Protein AF-A0A533SLA2-F1 (afdb_monomer_lite)

Foldseek 3Di:
DDFFDKDFAAQLGKDWDADLQRKIKIFAHGWMWTFHDDFFTEIETQAAKMKIAAFATKYWYHPPAKIKIDHLWIWMWHDDPQKIKIATQFAWIWIDFCNEIEIHGHQWMWMDGNRHGIDHIDGNDQLKKKKKWKAKQKWKKKAAQRRAIATADQPQGATGDRQRNWDWPDNPDGGTMIMHGLGDFFKMKMKIAGNDAFMWMFMWIFMDDPDTPIPGDGDTGTHHHPWIWIWIWGWDADPSRYIDGPDIDDGDTHPPDDDDPPPDDPVPVPDDNDDDDGHRPRSVD

Secondary structure (DSSP, 8-state):
--TT-EEE--TT--EEEE-TTS-EEEEPTT-EEEEEPSSSEEEEEEEEEEEEE-SSS-EEEESSS-EEEESS-EEEEEEETTEEEEEEEES-EEEEETTEEEEE-BTEEEEEETTPPPPPPEE-----EEEEEEEESEEEEEE-TTS-EEEE-TTT-SEEE-STT-EE--TT-SSEEEEEESPPSEEEEEEEEESSTTEEEEEEEEEESSS-EEE------EEPTT--EEEEEEEEE-TTS-EEEEEEEEEEE----S-------GGGTT----------GGGG-

pLDDT: mean 77.98, std 21.05, range [24.2, 98.56]

Radius of gyration: 19.55 Å; chains: 1; bounding box: 46×50×53 Å

Structure (mmCIF, N/CA/C/O backbone):
data_AF-A0A533SLA2-F1
#
_entry.id   AF-A0A533SLA2-F1
#
loop_
_atom_site.group_PDB
_atom_site.id
_atom_site.type_symbol
_atom_site.label_atom_id
_atom_site.label_alt_id
_atom_site.label_comp_id
_atom_site.label_asym_id
_atom_site.label_entity_id
_atom_site.label_seq_id
_atom_site.pdbx_PDB_ins_code
_atom_site.Cartn_x
_atom_site.Cartn_y
_atom_site.Cartn_z
_atom_site.occupancy
_atom_site.B_iso_or_equiv
_atom_site.auth_seq_id
_atom_site.auth_comp_id
_atom_site.auth_asym_id
_atom_site.auth_atom_id
_atom_site.pdbx_PDB_model_num
ATOM 1 N N . MET A 1 1 ? -14.872 -16.863 1.598 1.00 69.88 1 MET A N 1
ATOM 2 C CA . MET A 1 1 ? -14.917 -16.350 2.976 1.00 69.88 1 MET A CA 1
ATOM 3 C C . MET A 1 1 ? -16.275 -15.717 3.195 1.00 69.88 1 MET A C 1
ATOM 5 O O . MET A 1 1 ? -16.854 -15.226 2.229 1.00 69.88 1 MET A O 1
ATOM 9 N N . ALA A 1 2 ? -16.792 -15.791 4.410 1.00 81.94 2 ALA A N 1
ATOM 10 C CA . ALA A 1 2 ? -18.056 -15.210 4.834 1.00 81.94 2 ALA A CA 1
ATOM 11 C C . ALA A 1 2 ? -17.833 -14.274 6.030 1.00 81.94 2 ALA A C 1
ATOM 13 O O . ALA A 1 2 ? -16.771 -14.287 6.650 1.00 81.94 2 ALA A O 1
ATOM 14 N N . ALA A 1 3 ? -18.838 -13.461 6.354 1.00 88.50 3 ALA A N 1
ATOM 15 C CA . ALA A 1 3 ? -18.819 -12.670 7.579 1.00 88.50 3 ALA A CA 1
ATOM 16 C C . ALA A 1 3 ? -18.626 -13.585 8.803 1.00 88.50 3 ALA A C 1
ATOM 18 O O . ALA A 1 3 ? -19.256 -14.639 8.900 1.00 88.50 3 ALA A O 1
ATOM 19 N N . GLY A 1 4 ? -17.757 -13.169 9.720 1.00 89.00 4 GLY A N 1
ATOM 20 C CA . GLY A 1 4 ? -17.311 -13.946 10.873 1.00 89.00 4 GLY A CA 1
ATOM 21 C C . GLY A 1 4 ? -16.013 -14.726 10.645 1.00 89.00 4 GLY A C 1
ATOM 22 O O . GLY A 1 4 ? -15.390 -15.121 11.628 1.00 89.00 4 GLY A O 1
ATOM 23 N N . ASP A 1 5 ? -15.570 -14.914 9.397 1.00 94.06 5 ASP A N 1
ATOM 24 C CA . ASP A 1 5 ? -14.265 -15.523 9.126 1.00 94.06 5 ASP A CA 1
ATOM 25 C C . ASP A 1 5 ? -13.138 -14.593 9.599 1.00 94.06 5 ASP A C 1
ATOM 27 O O . ASP A 1 5 ? -13.170 -13.382 9.368 1.00 94.06 5 ASP A O 1
ATOM 31 N N . THR A 1 6 ? -12.114 -15.174 10.222 1.00 96.06 6 THR A N 1
ATOM 32 C CA . THR A 1 6 ? -10.923 -14.460 10.698 1.00 96.06 6 THR A CA 1
ATOM 33 C C . THR A 1 6 ? -9.699 -14.835 9.876 1.00 96.06 6 THR A C 1
ATOM 35 O O . THR A 1 6 ? -9.495 -16.011 9.567 1.00 96.06 6 THR A O 1
ATOM 38 N N . VAL A 1 7 ? -8.846 -13.857 9.585 1.00 95.44 7 VAL A N 1
ATOM 39 C CA . VAL A 1 7 ? -7.557 -14.064 8.916 1.00 95.44 7 VAL A CA 1
ATOM 40 C C . VAL A 1 7 ? -6.464 -13.453 9.780 1.00 95.44 7 VAL A C 1
ATOM 42 O O . VAL A 1 7 ? -6.584 -12.310 10.216 1.00 95.44 7 VAL A O 1
ATOM 45 N N . LYS A 1 8 ? -5.401 -14.222 10.022 1.00 95.94 8 LYS A N 1
ATOM 46 C CA . LYS A 1 8 ? -4.267 -13.806 10.843 1.00 95.94 8 LYS A CA 1
ATOM 47 C C . LYS A 1 8 ? -2.949 -14.124 10.155 1.00 95.94 8 LYS A C 1
ATOM 49 O O . LYS A 1 8 ? -2.779 -15.226 9.630 1.00 95.94 8 LYS A O 1
ATOM 54 N N . THR A 1 9 ? -2.023 -13.180 10.197 1.00 94.44 9 THR A N 1
ATOM 55 C CA . THR A 1 9 ? -0.631 -13.366 9.787 1.00 94.44 9 THR A CA 1
ATOM 56 C C . THR A 1 9 ? 0.265 -13.628 11.001 1.00 94.44 9 THR A C 1
ATOM 58 O O . THR A 1 9 ? -0.061 -13.267 12.131 1.00 94.44 9 THR A O 1
ATOM 61 N N . GLY A 1 10 ? 1.376 -14.337 10.780 1.00 91.94 10 GLY A N 1
ATOM 62 C CA . GLY A 1 10 ? 2.445 -14.476 11.776 1.00 91.94 10 GLY A CA 1
ATOM 63 C C . GLY A 1 10 ? 3.462 -13.333 11.689 1.00 91.94 10 GLY A C 1
ATOM 64 O O . GLY A 1 10 ? 3.327 -12.463 10.833 1.00 91.94 10 GLY A O 1
ATOM 65 N N . ALA A 1 11 ? 4.514 -13.402 12.506 1.00 89.44 11 ALA A N 1
ATOM 66 C CA . ALA A 1 11 ? 5.549 -12.363 12.629 1.00 89.44 11 ALA A CA 1
ATOM 67 C C . ALA A 1 11 ? 6.328 -12.048 11.339 1.00 89.44 11 ALA A C 1
ATOM 69 O O . ALA A 1 11 ? 6.827 -10.943 11.178 1.00 89.44 11 ALA A O 1
ATOM 70 N N . ASP A 1 12 ? 6.390 -12.997 10.404 1.00 85.31 12 ASP A N 1
ATOM 71 C CA . ASP A 1 12 ? 6.977 -12.803 9.068 1.00 85.31 12 ASP A CA 1
ATOM 72 C C . ASP A 1 12 ? 5.941 -13.047 7.954 1.00 85.31 12 ASP A C 1
ATOM 74 O O . ASP A 1 12 ? 6.257 -13.093 6.764 1.00 85.31 12 ASP A O 1
ATOM 78 N N . GLY A 1 13 ? 4.690 -13.305 8.342 1.00 84.56 13 GLY A N 1
ATOM 79 C CA . GLY A 1 13 ? 3.636 -13.736 7.438 1.00 84.56 13 GLY A CA 1
ATOM 80 C C . GLY A 1 13 ? 2.937 -12.552 6.788 1.00 84.56 13 GLY A C 1
ATOM 81 O O . GLY A 1 13 ? 2.678 -11.543 7.427 1.00 84.56 13 GLY A O 1
ATOM 82 N N . ARG A 1 14 ? 2.557 -12.708 5.524 1.00 85.75 14 ARG A N 1
ATOM 83 C CA . ARG A 1 14 ? 1.743 -11.738 4.787 1.00 85.75 14 ARG A CA 1
ATOM 84 C C . ARG A 1 14 ? 0.637 -12.474 4.055 1.00 85.75 14 ARG A C 1
ATOM 86 O O . ARG A 1 14 ? 0.834 -13.613 3.626 1.00 85.75 14 ARG A O 1
ATOM 93 N N . VAL A 1 15 ? -0.526 -11.846 3.917 1.00 87.88 15 VAL A N 1
ATOM 94 C CA . VAL A 1 15 ? -1.666 -12.440 3.204 1.00 87.88 15 VAL A CA 1
ATOM 95 C C . VAL A 1 15 ? -2.336 -11.396 2.327 1.00 87.88 15 VAL A C 1
ATOM 97 O O . VAL A 1 15 ? -2.831 -10.388 2.819 1.00 87.88 15 VAL A O 1
ATOM 100 N N . GLY A 1 16 ? -2.406 -11.688 1.029 1.00 86.88 16 GLY A N 1
ATOM 101 C CA . GLY A 1 16 ? -3.214 -10.938 0.074 1.00 86.88 16 GLY A CA 1
ATOM 102 C C . GLY A 1 16 ? -4.599 -11.560 -0.089 1.00 86.88 16 GLY A C 1
ATOM 103 O O . GLY A 1 16 ? -4.723 -12.749 -0.392 1.00 86.88 16 GLY A O 1
ATOM 104 N N . LEU A 1 17 ? -5.640 -10.751 0.064 1.00 87.44 17 LEU A N 1
ATOM 105 C CA . LEU A 1 17 ? -7.026 -11.097 -0.218 1.00 87.44 17 LEU A CA 1
ATOM 106 C C . LEU A 1 17 ? -7.465 -10.377 -1.492 1.00 87.44 17 LEU A C 1
ATOM 108 O O . LEU A 1 17 ? -7.316 -9.163 -1.617 1.00 87.44 17 LEU A O 1
ATOM 112 N N . PHE A 1 18 ? -8.025 -11.137 -2.428 1.00 83.69 18 PHE A N 1
ATOM 113 C CA . PHE A 1 18 ? -8.539 -10.628 -3.695 1.00 83.69 18 PHE A CA 1
ATOM 114 C C . PHE A 1 18 ? -10.041 -10.877 -3.752 1.00 83.69 18 PHE A C 1
ATOM 116 O O . PHE A 1 18 ? -10.496 -12.014 -3.586 1.00 83.69 18 PHE A O 1
ATOM 123 N N . PHE A 1 19 ? -10.805 -9.817 -3.985 1.00 86.19 19 PHE A N 1
ATOM 124 C CA . PHE A 1 19 ? -12.256 -9.876 -4.086 1.00 86.19 19 PHE A CA 1
ATOM 125 C C . PHE A 1 19 ? -12.686 -9.970 -5.551 1.00 86.19 19 PHE A C 1
ATOM 127 O O . PHE A 1 19 ? -11.943 -9.618 -6.468 1.00 86.19 19 PHE A O 1
ATOM 134 N N . SER A 1 20 ? -13.898 -10.476 -5.788 1.00 84.44 20 SER A N 1
ATOM 135 C CA . SER A 1 20 ? -14.409 -10.719 -7.144 1.00 84.44 20 SER A CA 1
ATOM 136 C C . SER A 1 20 ? -14.587 -9.450 -7.976 1.00 84.44 20 SER A C 1
ATOM 138 O O . SER A 1 20 ? -14.668 -9.542 -9.194 1.00 84.44 20 SER A O 1
ATOM 140 N N . ASP A 1 21 ? -14.671 -8.287 -7.332 1.00 81.56 21 ASP A N 1
ATOM 141 C CA . ASP A 1 21 ? -14.764 -6.984 -7.990 1.00 81.56 21 ASP A CA 1
ATOM 142 C C . ASP A 1 21 ? -13.383 -6.356 -8.268 1.00 81.56 21 ASP A C 1
ATOM 144 O O . ASP A 1 21 ? -13.297 -5.215 -8.709 1.00 81.56 21 ASP A O 1
ATOM 148 N N . GLY A 1 22 ? -12.292 -7.076 -7.985 1.00 81.44 22 GLY A N 1
ATOM 149 C CA . GLY A 1 22 ? -10.919 -6.597 -8.145 1.00 81.44 22 GLY A CA 1
ATOM 150 C C . GLY A 1 22 ? -10.389 -5.767 -6.975 1.00 81.44 22 GLY A C 1
ATOM 151 O O . GLY A 1 22 ? -9.225 -5.363 -7.021 1.00 81.44 22 GLY A O 1
ATOM 152 N N . SER A 1 23 ? -11.191 -5.536 -5.930 1.00 86.50 23 SER A N 1
ATOM 153 C CA . SER A 1 23 ? -10.702 -4.951 -4.679 1.00 86.50 23 SER A CA 1
ATOM 154 C C . SER A 1 23 ? -9.685 -5.877 -4.010 1.00 86.50 23 SER A C 1
ATOM 156 O O . SER A 1 23 ? -9.700 -7.101 -4.194 1.00 86.50 23 SER A O 1
ATOM 158 N N . GLN A 1 24 ? -8.770 -5.288 -3.247 1.00 87.88 24 GLN A N 1
ATOM 159 C CA . GLN A 1 24 ? -7.605 -5.975 -2.698 1.00 87.88 24 GLN A CA 1
ATOM 160 C C . GLN A 1 24 ? -7.363 -5.554 -1.257 1.00 87.88 24 GLN A C 1
ATOM 162 O O . GLN A 1 24 ? -7.555 -4.394 -0.905 1.00 87.88 24 GLN A O 1
ATOM 167 N N . VAL A 1 25 ? -6.913 -6.497 -0.437 1.00 90.81 25 VAL A N 1
ATOM 168 C CA . VAL A 1 25 ? -6.435 -6.234 0.923 1.00 90.81 25 VAL A CA 1
ATOM 169 C C . VAL A 1 25 ? -5.129 -6.981 1.112 1.00 90.81 25 VAL A C 1
ATOM 171 O O . VAL A 1 25 ? -5.046 -8.154 0.759 1.00 90.81 25 VAL A O 1
ATOM 174 N N . MET A 1 26 ? -4.121 -6.325 1.667 1.00 89.25 26 MET A N 1
ATOM 175 C CA . MET A 1 26 ? -2.869 -6.950 2.072 1.00 89.25 26 MET A CA 1
ATOM 176 C C . MET A 1 26 ? -2.729 -6.820 3.581 1.00 89.25 26 MET A C 1
ATOM 178 O O . MET A 1 26 ? -2.793 -5.716 4.109 1.00 89.25 26 MET A O 1
ATOM 182 N N . LEU A 1 27 ? -2.554 -7.946 4.263 1.00 91.06 27 LEU A N 1
ATOM 183 C CA . LEU A 1 27 ? -2.241 -7.980 5.685 1.00 91.06 27 LEU A CA 1
ATOM 184 C C . LEU A 1 27 ? -0.726 -8.007 5.857 1.00 91.06 27 LEU A C 1
ATOM 186 O O . LEU A 1 27 ? -0.057 -8.891 5.306 1.00 91.06 27 LEU A O 1
ATOM 190 N N . GLU A 1 28 ? -0.217 -7.057 6.633 1.00 91.44 28 GLU A N 1
ATOM 191 C CA . GLU A 1 28 ? 1.173 -7.009 7.077 1.00 91.44 28 GLU A CA 1
ATOM 192 C C . GLU A 1 28 ? 1.435 -8.103 8.130 1.00 91.44 28 GLU A C 1
ATOM 194 O O . GLU A 1 28 ? 0.498 -8.783 8.571 1.00 91.44 28 GLU A O 1
ATOM 199 N N . PRO A 1 29 ? 2.690 -8.317 8.553 1.00 91.62 29 PRO A N 1
ATOM 200 C CA . PRO A 1 29 ? 2.979 -9.194 9.678 1.00 91.62 29 PRO A CA 1
ATOM 201 C C . PRO A 1 29 ? 2.215 -8.826 10.954 1.00 91.62 29 PRO A C 1
ATOM 203 O O . PRO A 1 29 ? 1.795 -7.684 11.140 1.00 91.62 29 PRO A O 1
ATOM 206 N N . ASP A 1 30 ? 1.992 -9.827 11.808 1.00 95.44 30 ASP A N 1
ATOM 207 C CA . ASP A 1 30 ? 1.285 -9.695 13.093 1.00 95.44 30 ASP A CA 1
ATOM 208 C C . ASP A 1 30 ? -0.082 -8.987 13.009 1.00 95.44 30 ASP A C 1
ATOM 210 O O . ASP A 1 30 ? -0.515 -8.283 13.924 1.00 95.44 30 ASP A O 1
ATOM 214 N N . THR A 1 31 ? -0.791 -9.209 11.905 1.00 96.62 31 THR A N 1
ATOM 215 C CA . THR A 1 31 ? -2.075 -8.579 11.611 1.00 96.62 31 THR A CA 1
ATOM 216 C C . THR A 1 31 ? -3.207 -9.580 11.727 1.00 96.62 31 THR A C 1
ATOM 218 O O . THR A 1 31 ? -3.143 -10.699 11.215 1.00 96.62 31 THR A O 1
ATOM 221 N N . GLU A 1 32 ? -4.281 -9.164 12.389 1.00 97.69 32 GLU A N 1
ATOM 222 C CA . GLU A 1 32 ? -5.483 -9.969 12.565 1.00 97.69 32 GLU A CA 1
ATOM 223 C C . GLU A 1 32 ? -6.719 -9.173 12.160 1.00 97.69 32 GLU A C 1
ATOM 225 O O . GLU A 1 32 ? -6.993 -8.096 12.700 1.00 97.69 32 GLU A O 1
ATOM 230 N N . ILE A 1 33 ? -7.479 -9.734 11.220 1.00 97.81 33 ILE A N 1
ATOM 231 C CA . ILE A 1 33 ? -8.753 -9.182 10.776 1.00 97.81 33 ILE A CA 1
ATOM 232 C C . ILE A 1 33 ? -9.893 -10.186 10.927 1.00 97.81 33 ILE A C 1
ATOM 234 O O . ILE A 1 33 ? -9.695 -11.401 10.861 1.00 97.81 33 ILE A O 1
ATOM 238 N N . ALA A 1 34 ? -11.108 -9.663 11.034 1.00 96.88 34 ALA A N 1
ATOM 239 C CA . ALA A 1 34 ? -12.340 -10.410 10.832 1.00 96.88 34 ALA A CA 1
ATOM 240 C C . ALA A 1 34 ? -13.136 -9.799 9.677 1.00 96.88 34 ALA A C 1
ATOM 242 O O . ALA A 1 34 ? -13.203 -8.577 9.541 1.00 96.88 34 ALA A O 1
ATOM 243 N N . LEU A 1 35 ? -13.764 -10.637 8.855 1.00 94.19 35 LEU A N 1
ATOM 244 C CA . LEU A 1 35 ? -14.748 -10.171 7.885 1.00 94.19 35 LEU A CA 1
ATOM 245 C C . LEU A 1 35 ? -16.042 -9.822 8.621 1.00 94.19 35 LEU A C 1
ATOM 247 O O . LEU A 1 35 ? -16.605 -10.655 9.331 1.00 94.19 35 LEU A O 1
ATOM 251 N N . ALA A 1 36 ? -16.539 -8.609 8.422 1.00 93.00 36 ALA A N 1
ATOM 252 C CA . ALA A 1 36 ? -17.798 -8.149 8.986 1.00 93.00 36 ALA A CA 1
ATOM 253 C C . ALA A 1 36 ? -18.925 -8.225 7.945 1.00 93.00 36 ALA A C 1
ATOM 255 O O . ALA A 1 36 ? -18.698 -8.229 6.735 1.00 93.00 36 ALA A O 1
ATOM 256 N N . ALA A 1 37 ? -20.165 -8.299 8.424 1.00 90.00 37 ALA A N 1
ATOM 257 C CA . ALA A 1 37 ? -21.327 -8.099 7.568 1.00 90.00 37 ALA A CA 1
ATOM 258 C C . ALA A 1 37 ? -21.494 -6.600 7.279 1.00 90.00 37 ALA A C 1
ATOM 260 O O . ALA A 1 37 ? -21.354 -5.782 8.187 1.00 90.00 37 ALA A O 1
ATOM 261 N N . GLY A 1 38 ? -21.827 -6.241 6.042 1.00 83.50 38 GLY A N 1
ATOM 262 C CA . GLY A 1 38 ? -22.051 -4.853 5.651 1.00 83.50 38 GLY A CA 1
ATOM 263 C C . GLY A 1 38 ? -22.273 -4.697 4.152 1.00 83.50 38 GLY A C 1
ATOM 264 O O . GLY A 1 38 ? -22.227 -5.675 3.403 1.00 83.50 38 GLY A O 1
ATOM 265 N N . ASP A 1 39 ? -22.507 -3.457 3.733 1.00 83.75 39 ASP A N 1
ATOM 266 C CA . ASP A 1 39 ? -22.529 -3.089 2.322 1.00 83.75 39 ASP A CA 1
ATOM 267 C C . ASP A 1 39 ? -21.082 -2.977 1.813 1.00 83.75 39 ASP A C 1
ATOM 269 O O . ASP A 1 39 ? -20.287 -2.199 2.338 1.00 83.75 39 ASP A O 1
ATOM 273 N N . GLY A 1 40 ? -20.728 -3.762 0.793 1.00 90.88 40 GLY A N 1
ATOM 274 C CA . GLY A 1 40 ? -19.366 -3.811 0.255 1.00 90.88 40 GLY A CA 1
ATOM 275 C C . GLY A 1 40 ? -18.435 -4.747 1.032 1.00 90.88 40 GLY A C 1
ATOM 276 O O . GLY A 1 40 ? -18.823 -5.853 1.409 1.00 90.88 40 GLY A O 1
ATOM 277 N N . ILE A 1 41 ? -17.179 -4.336 1.208 1.00 94.31 41 ILE A N 1
ATOM 278 C CA . ILE A 1 41 ? -16.138 -5.108 1.896 1.00 94.31 41 ILE A CA 1
ATOM 279 C C . ILE A 1 41 ? -15.934 -4.504 3.286 1.00 94.31 41 ILE A C 1
ATOM 281 O O . ILE A 1 41 ? -15.288 -3.469 3.432 1.00 94.31 41 ILE A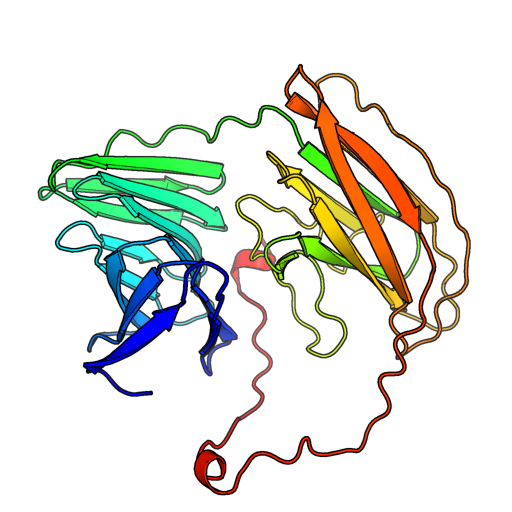 O 1
ATOM 285 N N . ALA A 1 42 ? -16.479 -5.152 4.313 1.00 96.38 42 ALA A N 1
ATOM 286 C CA . ALA A 1 42 ? -16.352 -4.702 5.694 1.00 96.38 42 ALA A CA 1
ATOM 287 C C . ALA A 1 42 ? -15.369 -5.586 6.470 1.00 96.38 42 ALA A C 1
ATOM 289 O O . ALA A 1 42 ? -15.494 -6.812 6.475 1.00 96.38 42 ALA A O 1
ATOM 290 N N . LEU A 1 43 ? -14.398 -4.960 7.132 1.00 97.44 43 LEU A N 1
ATOM 291 C CA . LEU A 1 43 ? -13.348 -5.618 7.902 1.00 97.44 43 LEU A CA 1
ATOM 292 C C . LEU A 1 43 ? -13.274 -5.019 9.305 1.00 97.44 43 LEU A C 1
ATOM 294 O O . LEU A 1 43 ? -13.431 -3.813 9.477 1.00 97.44 43 LEU A O 1
ATOM 298 N N . THR A 1 44 ? -12.959 -5.848 10.292 1.00 97.81 44 THR A N 1
ATOM 299 C CA . THR A 1 44 ? -12.550 -5.402 11.626 1.00 97.81 44 THR A CA 1
ATOM 300 C C . THR A 1 44 ? -11.072 -5.713 11.818 1.00 97.81 44 THR A C 1
ATOM 302 O O . THR A 1 44 ? -10.684 -6.867 11.669 1.00 97.81 44 THR A O 1
ATOM 305 N N . LEU A 1 45 ? -10.259 -4.712 12.155 1.00 97.94 45 LEU A N 1
ATOM 306 C CA . LEU A 1 45 ? -8.835 -4.836 12.461 1.00 97.94 45 LEU A CA 1
ATOM 307 C C . LEU A 1 45 ? -8.639 -4.944 13.979 1.00 97.94 45 LEU A C 1
ATOM 309 O O . LEU A 1 45 ? -8.810 -3.975 14.725 1.00 97.94 45 LEU A O 1
ATOM 313 N N . ALA A 1 46 ? -8.263 -6.134 14.446 1.00 96.50 46 ALA A N 1
ATOM 314 C CA . ALA A 1 46 ? -8.005 -6.365 15.864 1.00 96.50 46 ALA A CA 1
ATOM 315 C C . ALA A 1 46 ? -6.687 -5.704 16.307 1.00 96.50 46 ALA A C 1
ATOM 317 O O . ALA A 1 46 ? -6.650 -5.073 17.367 1.00 96.50 46 ALA A O 1
ATOM 318 N N . GLY A 1 47 ? -5.655 -5.787 15.462 1.00 95.12 47 GLY A N 1
ATOM 319 C CA . GLY A 1 47 ? -4.326 -5.196 15.633 1.00 95.12 47 GLY A CA 1
ATOM 320 C C . GLY A 1 47 ? -3.440 -5.461 14.411 1.00 95.12 47 GLY A C 1
ATOM 321 O O . GLY A 1 47 ? -3.793 -6.295 13.573 1.00 95.12 47 GLY A O 1
ATOM 322 N N . GLY A 1 48 ? -2.317 -4.747 14.318 1.00 96.81 48 GLY A N 1
ATOM 323 C CA . GLY A 1 48 ? -1.384 -4.831 13.190 1.00 96.81 48 GLY A CA 1
ATOM 324 C C . GLY A 1 48 ? -1.666 -3.776 12.122 1.00 96.81 48 GLY A C 1
ATOM 325 O O . GLY A 1 48 ? -2.203 -2.707 12.426 1.00 96.81 48 GLY A O 1
ATOM 326 N N . GLN A 1 49 ? -1.307 -4.064 10.875 1.00 95.81 49 GLN A N 1
ATOM 327 C CA . GLN A 1 49 ? -1.450 -3.144 9.753 1.00 95.81 49 GLN A CA 1
ATOM 328 C C . GLN A 1 49 ? -2.005 -3.857 8.523 1.00 95.81 49 GLN A C 1
ATOM 330 O O . GLN A 1 49 ? -1.657 -4.991 8.204 1.00 95.81 49 GLN A O 1
ATOM 335 N N . LEU A 1 50 ? -2.864 -3.167 7.787 1.00 94.94 50 LEU A N 1
ATOM 336 C CA . LEU A 1 50 ? -3.266 -3.614 6.467 1.00 94.94 50 LEU A CA 1
ATOM 337 C C . LEU A 1 50 ? -3.250 -2.466 5.476 1.00 94.94 50 LEU A C 1
ATOM 339 O O . LEU A 1 50 ? -3.461 -1.310 5.842 1.00 94.94 50 LEU A O 1
ATOM 343 N N . TRP A 1 51 ? -3.078 -2.834 4.216 1.00 92.31 51 TRP A N 1
ATOM 344 C CA . TRP A 1 51 ? -3.371 -1.994 3.070 1.00 92.31 51 TRP A CA 1
ATOM 345 C C . TRP A 1 51 ? -4.657 -2.487 2.404 1.00 92.31 51 TRP A C 1
ATOM 347 O O . TRP A 1 51 ? -4.894 -3.693 2.304 1.00 92.31 51 TRP A O 1
ATOM 357 N N . ALA A 1 52 ? -5.490 -1.569 1.933 1.00 92.12 52 ALA A N 1
ATOM 358 C CA . ALA A 1 52 ? -6.760 -1.853 1.286 1.00 92.12 52 ALA A CA 1
ATOM 359 C C . ALA A 1 52 ? -6.935 -0.985 0.038 1.00 92.12 52 ALA A C 1
ATOM 361 O O . ALA A 1 52 ? -6.744 0.227 0.088 1.00 92.12 52 ALA A O 1
ATOM 362 N N . ALA A 1 53 ? -7.389 -1.586 -1.061 1.00 88.00 53 ALA A N 1
ATOM 363 C CA . ALA A 1 53 ? -7.891 -0.859 -2.217 1.00 88.00 53 ALA A CA 1
ATOM 364 C C . ALA A 1 53 ? -9.281 -1.328 -2.623 1.00 88.00 53 ALA A C 1
ATOM 366 O O . ALA A 1 53 ? -9.499 -2.503 -2.929 1.00 88.00 53 ALA A O 1
ATOM 367 N N . ALA A 1 54 ? -10.197 -0.371 -2.696 1.00 89.44 54 ALA A N 1
ATOM 368 C CA . ALA A 1 54 ? -11.510 -0.537 -3.290 1.00 89.44 54 ALA A CA 1
ATOM 369 C C . ALA A 1 54 ? -11.447 -0.284 -4.798 1.00 89.44 54 ALA A C 1
ATOM 371 O O . ALA A 1 54 ? -10.911 0.732 -5.252 1.00 89.44 54 ALA A O 1
ATOM 372 N N . ASN A 1 55 ? -12.058 -1.180 -5.568 1.00 82.81 55 ASN A N 1
ATOM 373 C CA . ASN A 1 55 ? -12.314 -0.966 -6.984 1.00 82.81 55 ASN A CA 1
ATOM 374 C C . ASN A 1 55 ? -13.704 -0.357 -7.195 1.00 82.81 55 ASN A C 1
ATOM 376 O O . ASN A 1 55 ? -13.827 0.849 -7.411 1.00 82.81 55 ASN A O 1
ATOM 380 N N . THR A 1 56 ? -14.748 -1.186 -7.090 1.00 84.19 56 THR A N 1
ATOM 381 C CA . THR A 1 56 ? -16.138 -0.761 -7.322 1.00 84.19 56 THR A CA 1
ATOM 382 C C . THR A 1 56 ? -16.967 -0.802 -6.047 1.00 84.19 56 THR A C 1
ATOM 384 O O . THR A 1 56 ? -17.741 0.121 -5.803 1.00 84.19 56 THR A O 1
ATOM 387 N N . ALA A 1 57 ? -16.788 -1.829 -5.213 1.00 88.38 57 ALA A N 1
ATOM 388 C CA . ALA A 1 57 ? -17.396 -1.880 -3.895 1.00 88.38 57 ALA A CA 1
ATOM 389 C C . ALA A 1 57 ? -16.660 -0.944 -2.930 1.00 88.38 57 ALA A C 1
ATOM 391 O O . ALA A 1 57 ? -15.437 -0.814 -2.983 1.00 88.38 57 ALA A O 1
ATOM 392 N N . ALA A 1 58 ? -17.402 -0.315 -2.018 1.00 93.62 58 ALA A N 1
ATOM 393 C CA . ALA A 1 58 ? -16.795 0.379 -0.892 1.00 93.62 58 ALA A CA 1
ATOM 394 C C . ALA A 1 58 ? -16.043 -0.622 -0.003 1.00 93.62 58 ALA A C 1
ATOM 396 O O . ALA A 1 58 ? -16.505 -1.750 0.191 1.00 93.62 58 ALA A O 1
ATOM 397 N N . ILE A 1 59 ? -14.915 -0.195 0.557 1.00 95.75 59 ILE A N 1
ATOM 398 C CA . ILE A 1 59 ? -14.202 -0.926 1.602 1.00 95.75 59 ILE A CA 1
ATOM 399 C C . ILE A 1 59 ? -14.215 -0.108 2.889 1.00 95.75 59 ILE A C 1
ATOM 401 O O . ILE A 1 59 ? -14.016 1.108 2.852 1.00 95.75 59 ILE A O 1
ATOM 405 N N . SER A 1 60 ? -14.472 -0.768 4.015 1.00 97.31 60 SER A N 1
ATOM 406 C CA . SER A 1 60 ? -14.456 -0.165 5.347 1.00 97.31 60 SER A CA 1
ATOM 407 C C . SER A 1 60 ? -13.680 -1.035 6.327 1.00 97.31 60 SER A C 1
ATOM 409 O O . SER A 1 60 ? -13.913 -2.243 6.401 1.00 97.31 60 SER A O 1
ATOM 411 N N . VAL A 1 61 ? -12.808 -0.413 7.111 1.00 97.75 61 VAL A N 1
ATOM 412 C CA . VAL A 1 61 ? -11.960 -1.055 8.115 1.00 97.75 61 VAL A CA 1
ATOM 413 C C . VAL A 1 61 ? -12.249 -0.419 9.468 1.00 97.75 61 VAL A C 1
ATOM 415 O O . VAL A 1 61 ? -11.905 0.739 9.690 1.00 97.75 61 VAL A O 1
ATOM 418 N N . ASP A 1 62 ? -12.887 -1.172 10.359 1.00 97.50 62 ASP A N 1
ATOM 419 C CA . ASP A 1 62 ? -13.133 -0.794 11.752 1.00 97.50 62 ASP A CA 1
ATOM 420 C C . ASP A 1 62 ? -11.986 -1.292 12.640 1.00 97.50 62 ASP A C 1
ATOM 422 O O . ASP A 1 62 ? -11.773 -2.493 12.786 1.00 97.50 62 ASP A O 1
ATOM 426 N N . ALA A 1 63 ? -11.247 -0.375 13.255 1.00 97.62 63 ALA A N 1
ATOM 427 C CA . ALA A 1 63 ? -10.112 -0.661 14.124 1.00 97.62 63 ALA A CA 1
ATOM 428 C C . ALA A 1 63 ? -10.486 -0.701 15.624 1.00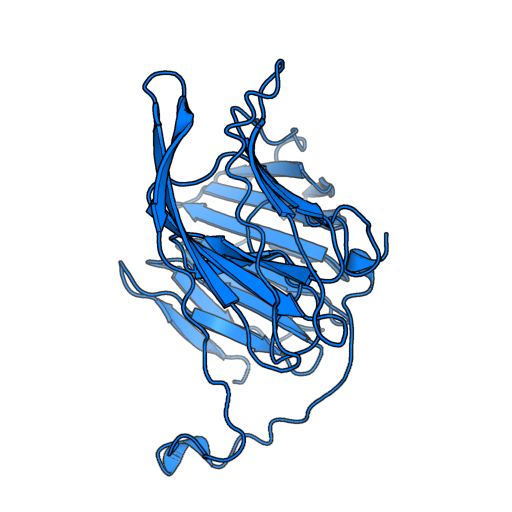 97.62 63 ALA A C 1
ATOM 430 O O . ALA A 1 63 ? -9.630 -0.505 16.488 1.00 97.62 63 ALA A O 1
ATOM 431 N N . GLY A 1 64 ? -11.747 -0.990 15.963 1.00 94.50 64 GLY A N 1
ATOM 432 C CA . GLY A 1 64 ? -12.259 -1.019 17.339 1.00 94.50 64 GLY A CA 1
ATOM 433 C C . GLY A 1 64 ? -12.940 0.286 17.755 1.00 94.50 64 GLY A C 1
ATOM 434 O O . GLY A 1 64 ? -12.820 0.705 18.907 1.00 94.50 64 GLY A O 1
ATOM 435 N N . GLY A 1 65 ? -13.621 0.936 16.812 1.00 94.25 65 GLY A N 1
ATOM 436 C CA . GLY A 1 65 ? -14.210 2.263 16.961 1.00 94.25 65 GLY A CA 1
ATOM 437 C C . GLY A 1 65 ? -13.822 3.200 15.815 1.00 94.25 65 GLY A C 1
ATOM 438 O O . GLY A 1 65 ? -14.723 3.744 15.174 1.00 94.25 65 GLY A O 1
ATOM 439 N N . PRO A 1 66 ? -12.522 3.409 15.524 1.00 96.31 66 PRO A N 1
ATOM 440 C CA . PRO A 1 66 ? -12.083 4.256 14.427 1.00 96.31 66 PRO A CA 1
ATOM 441 C C . PRO A 1 66 ? -12.284 3.507 13.110 1.00 96.31 66 PRO A C 1
ATOM 443 O O . PRO A 1 66 ? -11.837 2.371 12.970 1.00 96.31 66 PRO A O 1
ATOM 446 N N . VAL A 1 67 ? -12.943 4.138 12.144 1.00 97.69 67 VAL A N 1
ATOM 447 C CA . VAL A 1 67 ? -13.304 3.517 10.866 1.00 97.69 67 VAL A CA 1
ATOM 448 C C . VAL A 1 67 ? -12.669 4.281 9.716 1.00 97.69 67 VAL A C 1
ATOM 450 O O . VAL A 1 67 ? -12.918 5.475 9.557 1.00 97.69 67 VAL A O 1
ATOM 453 N N . ALA A 1 68 ? -11.889 3.586 8.891 1.00 96.81 68 ALA A N 1
ATOM 454 C CA . ALA A 1 68 ? -11.426 4.084 7.599 1.00 96.81 68 ALA A CA 1
ATOM 455 C C . ALA A 1 68 ? -12.304 3.498 6.491 1.00 96.81 68 ALA A C 1
ATOM 457 O O . ALA A 1 68 ? -12.487 2.282 6.438 1.00 96.81 68 ALA A O 1
ATOM 458 N N . ALA A 1 69 ? -12.862 4.330 5.614 1.00 96.62 69 ALA A N 1
ATOM 459 C CA . ALA A 1 69 ? -13.724 3.855 4.537 1.00 96.62 69 ALA A CA 1
ATOM 460 C C . ALA A 1 69 ? -13.609 4.685 3.258 1.00 96.62 69 ALA A C 1
ATOM 462 O O . ALA A 1 69 ? -13.375 5.895 3.290 1.00 96.62 69 ALA A O 1
ATOM 463 N N . GLY A 1 70 ? -13.860 4.044 2.120 1.00 92.62 70 GLY A N 1
ATOM 464 C CA . GLY A 1 70 ? -13.983 4.733 0.842 1.00 92.62 70 GLY A CA 1
ATOM 465 C C . GLY A 1 70 ? -14.362 3.805 -0.305 1.00 92.62 70 GLY A C 1
ATOM 466 O O . GLY A 1 70 ? -14.473 2.592 -0.151 1.00 92.62 70 GLY A O 1
ATOM 467 N N . THR A 1 71 ? -14.596 4.396 -1.472 1.00 89.56 71 THR A N 1
ATOM 468 C CA . THR A 1 71 ? -14.872 3.701 -2.739 1.00 89.56 71 THR A CA 1
ATOM 469 C C . THR A 1 71 ? -13.900 4.226 -3.780 1.00 89.56 71 THR A C 1
ATOM 471 O O . THR A 1 71 ? -13.615 5.422 -3.764 1.00 89.56 71 THR A O 1
ATOM 474 N N . ALA A 1 72 ? -13.405 3.359 -4.668 1.00 82.06 72 ALA A N 1
ATOM 475 C CA . ALA A 1 72 ? -12.359 3.717 -5.626 1.00 82.06 72 ALA A CA 1
ATOM 476 C C . ALA A 1 72 ? -11.174 4.429 -4.935 1.00 82.06 72 ALA A C 1
ATOM 478 O O . ALA A 1 72 ? -10.782 5.534 -5.305 1.00 82.06 72 ALA A O 1
ATOM 479 N N . VAL A 1 73 ? -10.668 3.804 -3.874 1.00 86.62 73 VAL A N 1
ATOM 480 C CA . VAL A 1 73 ? -9.675 4.365 -2.954 1.00 86.62 73 VAL A CA 1
ATOM 481 C C . VAL A 1 73 ? -8.597 3.323 -2.679 1.00 86.62 73 VAL A C 1
ATOM 483 O O . VAL A 1 73 ? -8.882 2.129 -2.757 1.00 86.62 73 VAL A O 1
ATOM 486 N N . GLY A 1 74 ? -7.393 3.763 -2.332 1.00 88.19 74 GLY A N 1
ATOM 487 C CA . GLY A 1 74 ? -6.345 2.955 -1.717 1.00 88.19 74 GLY A CA 1
ATOM 488 C C . GLY A 1 74 ? -5.900 3.609 -0.413 1.00 88.19 74 GLY A C 1
ATOM 489 O O . GLY A 1 74 ? -5.631 4.811 -0.410 1.00 88.19 74 GLY A O 1
ATOM 490 N N . PHE A 1 75 ? -5.818 2.851 0.678 1.00 91.88 75 PHE A N 1
ATOM 491 C CA . PHE A 1 75 ? -5.384 3.356 1.980 1.00 91.88 75 PHE A CA 1
ATOM 492 C C . PHE A 1 75 ? -4.774 2.275 2.870 1.00 91.88 75 PHE A C 1
ATOM 494 O O . PHE A 1 75 ? -5.067 1.090 2.722 1.00 91.88 75 PHE A O 1
ATOM 501 N N . ASP A 1 76 ? -3.978 2.710 3.839 1.00 93.56 76 ASP A N 1
ATOM 502 C CA . ASP A 1 76 ? -3.452 1.887 4.919 1.00 93.56 76 ASP A CA 1
ATOM 503 C C . ASP A 1 76 ? -4.177 2.193 6.226 1.00 93.56 76 ASP A C 1
ATOM 505 O O . ASP A 1 76 ? -4.558 3.335 6.505 1.00 93.56 76 ASP A O 1
ATOM 509 N N . VAL A 1 77 ? -4.323 1.162 7.054 1.00 96.75 77 VAL A N 1
ATOM 510 C CA . VAL A 1 77 ? -4.761 1.285 8.444 1.00 96.75 77 VAL A CA 1
ATOM 511 C C . VAL A 1 77 ? -3.785 0.522 9.319 1.00 96.75 77 VAL A C 1
ATOM 513 O O . VAL A 1 77 ? -3.641 -0.691 9.175 1.00 96.75 77 VAL A O 1
ATOM 516 N N . ALA A 1 78 ? -3.146 1.226 10.247 1.00 97.19 78 ALA A N 1
ATOM 517 C CA . ALA A 1 78 ? -2.291 0.637 11.270 1.00 97.19 78 ALA A CA 1
ATOM 518 C C . ALA A 1 78 ? -2.908 0.855 12.651 1.00 97.19 78 ALA A C 1
ATOM 520 O O . ALA A 1 78 ? -3.322 1.970 12.982 1.00 97.19 78 ALA A O 1
ATOM 521 N N . LYS A 1 79 ? -2.954 -0.202 13.462 1.00 97.62 79 LYS A N 1
ATOM 522 C CA . LYS A 1 79 ? -3.445 -0.174 14.838 1.00 97.62 79 LYS A CA 1
ATOM 523 C C . LYS A 1 79 ? -2.373 -0.669 15.804 1.00 97.62 79 LYS A C 1
ATOM 525 O O . LYS A 1 79 ? -2.038 -1.853 15.833 1.00 97.62 79 LYS A O 1
ATOM 530 N N . GLU A 1 80 ? -1.923 0.242 16.659 1.00 96.38 80 GLU A N 1
ATOM 531 C CA . GLU A 1 80 ? -0.922 0.019 17.702 1.00 96.38 80 GLU A CA 1
ATOM 532 C C . GLU A 1 80 ? -1.537 0.342 19.070 1.00 96.38 80 GLU A C 1
ATOM 534 O O . GLU A 1 80 ? -1.593 1.494 19.507 1.00 96.38 80 GLU A O 1
ATOM 539 N N . GLY A 1 81 ? -2.056 -0.684 19.749 1.00 94.31 81 GLY A N 1
ATOM 540 C CA . GLY A 1 81 ? -2.840 -0.493 20.970 1.00 94.31 81 GLY A CA 1
ATOM 541 C C . GLY A 1 81 ? -4.101 0.332 20.694 1.00 94.31 81 GLY A C 1
ATOM 542 O O . GLY A 1 81 ? -4.961 -0.088 19.922 1.00 94.31 81 GLY A O 1
ATOM 543 N N . GLU A 1 82 ? -4.192 1.504 21.321 1.00 95.19 82 GLU A N 1
ATOM 544 C CA . GLU A 1 82 ? -5.307 2.453 21.176 1.00 95.19 82 GLU A CA 1
ATOM 545 C C . GLU A 1 82 ? -5.082 3.494 20.065 1.00 95.19 82 GLU A C 1
ATOM 547 O O . GLU A 1 82 ? -5.954 4.327 19.806 1.00 95.19 82 GLU A O 1
ATOM 552 N N . LYS A 1 83 ? -3.905 3.496 19.428 1.00 97.75 83 LYS A N 1
ATOM 553 C CA . LYS A 1 83 ? -3.577 4.413 18.337 1.00 97.75 83 LYS A CA 1
ATOM 554 C C . LYS A 1 83 ? -3.948 3.782 17.001 1.00 97.75 83 LYS A C 1
ATOM 556 O O . LYS A 1 83 ? -3.493 2.683 16.687 1.00 97.75 83 LYS A O 1
ATOM 561 N N . VAL A 1 84 ? -4.718 4.509 16.199 1.00 98.38 84 VAL A N 1
ATOM 562 C CA . VAL A 1 84 ? -5.069 4.142 14.825 1.00 98.38 84 VAL A CA 1
ATOM 563 C C . VAL A 1 84 ? -4.557 5.215 13.876 1.00 98.38 84 VAL A C 1
ATOM 565 O O . VAL A 1 84 ? -4.895 6.390 14.013 1.00 98.38 84 VAL A O 1
ATOM 568 N N . THR A 1 85 ? -3.748 4.799 12.909 1.00 97.56 85 THR A N 1
ATOM 569 C CA . THR A 1 85 ? -3.203 5.654 11.852 1.00 97.56 85 THR A CA 1
ATOM 570 C C . THR A 1 85 ? -3.844 5.262 10.530 1.00 97.56 85 THR A C 1
ATOM 572 O O . THR A 1 85 ? -3.873 4.078 10.197 1.00 97.56 85 THR A O 1
ATOM 575 N N . VAL A 1 86 ? -4.340 6.248 9.785 1.00 96.88 86 VAL A N 1
ATOM 576 C CA . VAL A 1 86 ? -4.900 6.062 8.443 1.00 96.88 86 VAL A CA 1
ATOM 577 C C . VAL A 1 86 ? -4.139 6.944 7.466 1.00 96.88 86 VAL A C 1
ATOM 579 O O . VAL A 1 86 ? -4.112 8.164 7.640 1.00 96.88 86 VAL A O 1
ATOM 582 N N . SER A 1 87 ? -3.558 6.344 6.432 1.00 93.44 87 SER A N 1
ATOM 583 C CA . SER A 1 87 ? -2.951 7.056 5.301 1.00 93.44 87 SER A CA 1
ATOM 584 C C . SER A 1 87 ? -3.664 6.697 4.010 1.00 93.44 87 SER A C 1
ATOM 586 O O . SER A 1 87 ? -3.976 5.536 3.779 1.00 93.44 87 SER A O 1
ATOM 588 N N . SER A 1 88 ? -3.937 7.687 3.164 1.00 90.56 88 SER A N 1
ATOM 589 C CA . SER A 1 88 ? -4.573 7.459 1.863 1.00 90.56 88 SER A CA 1
ATOM 590 C C . SER A 1 88 ? -3.522 7.569 0.769 1.00 90.56 88 SER A C 1
ATOM 592 O O . SER A 1 88 ? -2.784 8.549 0.728 1.00 90.56 88 SER A O 1
ATOM 594 N N . VAL A 1 89 ? -3.481 6.594 -0.134 1.00 81.88 89 VAL A N 1
ATOM 595 C CA . VAL A 1 89 ? -2.476 6.497 -1.208 1.00 81.88 89 VAL A CA 1
ATOM 596 C C . VAL A 1 89 ? -3.076 6.791 -2.583 1.00 81.88 89 VAL A C 1
ATOM 598 O O . VAL A 1 89 ? -2.384 7.234 -3.494 1.00 81.88 89 VAL A O 1
ATOM 601 N N . GLY A 1 90 ? -4.391 6.615 -2.730 1.00 80.44 90 GLY A N 1
ATOM 602 C CA . GLY A 1 90 ? -5.133 6.935 -3.945 1.00 80.44 90 GLY A CA 1
ATOM 603 C C . GLY A 1 90 ? -6.589 7.230 -3.619 1.00 80.44 90 GLY A C 1
ATOM 604 O O . GLY A 1 90 ? -7.193 6.534 -2.810 1.00 80.44 90 GLY A O 1
ATOM 605 N N . GLY A 1 91 ? -7.164 8.270 -4.224 1.00 86.31 91 GLY A N 1
ATOM 606 C CA . GLY A 1 91 ? -8.502 8.742 -3.864 1.00 86.31 91 GLY A CA 1
ATOM 607 C C . GLY A 1 91 ? -8.575 9.350 -2.454 1.00 86.31 91 GLY A C 1
ATOM 608 O O . GLY A 1 91 ? -7.559 9.685 -1.840 1.00 86.31 91 GLY A O 1
ATOM 609 N N . ASN A 1 92 ? -9.802 9.515 -1.956 1.00 91.31 92 ASN A N 1
ATOM 610 C CA . ASN A 1 92 ? -10.078 10.113 -0.651 1.00 91.31 92 ASN A CA 1
ATOM 611 C C . ASN A 1 92 ? -10.643 9.068 0.311 1.00 91.31 92 ASN A C 1
ATOM 613 O O . ASN A 1 92 ? -11.702 8.490 0.055 1.00 91.31 92 ASN A O 1
ATOM 617 N N . THR A 1 93 ? -9.978 8.899 1.448 1.00 96.19 93 THR A N 1
ATOM 618 C CA . THR A 1 93 ? -10.432 8.032 2.536 1.00 96.19 93 THR A CA 1
ATOM 619 C C . THR A 1 93 ? -11.169 8.861 3.577 1.00 96.19 93 THR A C 1
ATOM 621 O O . THR A 1 93 ? -10.683 9.896 4.028 1.00 96.19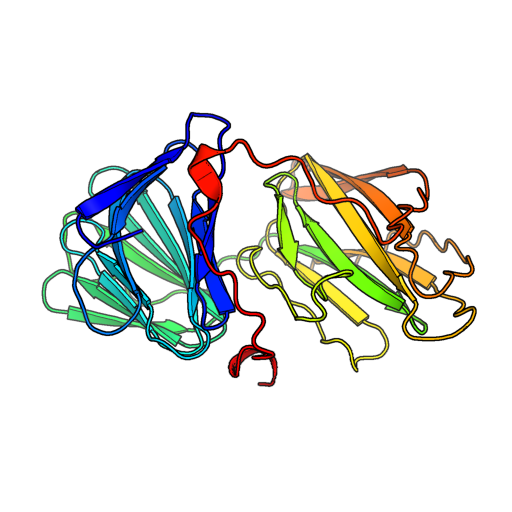 93 THR A O 1
ATOM 624 N N . THR A 1 94 ? -12.357 8.423 3.980 1.00 98.12 94 THR A N 1
ATOM 625 C CA . THR A 1 94 ? -13.054 8.997 5.135 1.00 98.12 94 THR A CA 1
ATOM 626 C C . THR A 1 94 ? -12.577 8.279 6.387 1.00 98.12 94 THR A C 1
ATOM 628 O O . THR A 1 94 ? -12.716 7.062 6.480 1.00 98.12 94 THR A O 1
ATOM 631 N N . PHE A 1 95 ? -12.024 9.024 7.340 1.00 98.38 95 PHE A N 1
ATOM 632 C CA . PHE A 1 95 ? -11.618 8.507 8.639 1.00 98.38 95 PHE A CA 1
ATOM 633 C C . PHE A 1 95 ? -12.542 9.055 9.724 1.00 98.38 95 PHE A C 1
ATOM 635 O O . PHE A 1 95 ? -12.583 10.263 9.959 1.00 98.38 95 PHE A O 1
ATOM 642 N N . THR A 1 96 ? -13.300 8.174 10.372 1.00 98.44 96 THR A N 1
ATOM 643 C CA . THR A 1 96 ? -14.287 8.516 11.400 1.00 98.44 96 THR A CA 1
ATOM 644 C C . THR A 1 96 ? -13.850 7.958 12.749 1.00 98.44 96 THR A C 1
ATOM 646 O O . THR A 1 96 ? -13.629 6.761 12.874 1.00 98.44 96 THR A O 1
ATOM 649 N N . ALA A 1 97 ? -13.755 8.806 13.773 1.00 98.12 97 ALA A N 1
ATOM 650 C CA . ALA A 1 97 ? -13.457 8.403 15.149 1.00 98.12 97 ALA A CA 1
ATOM 651 C C . ALA A 1 97 ? -14.003 9.444 16.140 1.00 98.12 97 ALA A C 1
ATOM 653 O O . ALA A 1 97 ? -14.190 10.609 15.783 1.00 98.12 97 ALA A O 1
ATOM 654 N N . GLY A 1 98 ? -14.314 9.047 17.377 1.00 96.56 98 GLY A N 1
ATOM 655 C CA . GLY A 1 98 ? -14.771 9.982 18.417 1.00 96.56 98 GLY A CA 1
ATOM 656 C C . GLY A 1 98 ? -15.991 10.832 18.036 1.00 96.56 98 GLY A C 1
ATOM 657 O O . GLY A 1 98 ? -16.098 11.981 18.459 1.00 96.56 98 GLY A O 1
ATOM 658 N N . GLY A 1 99 ? -16.876 10.314 17.176 1.00 96.25 99 GLY A N 1
ATOM 659 C CA . GLY A 1 99 ? -18.041 11.042 16.654 1.00 96.25 99 GLY A CA 1
ATOM 660 C C . GLY A 1 99 ? -17.725 12.141 15.626 1.00 96.25 99 GLY A C 1
ATOM 661 O O . GLY A 1 99 ? -18.622 12.888 15.246 1.00 96.25 99 GLY A O 1
ATOM 662 N N . SER A 1 100 ? -16.476 12.246 15.169 1.00 97.75 100 SER A N 1
ATOM 663 C CA . SER A 1 100 ? -16.016 13.199 14.152 1.00 97.75 100 SER A CA 1
ATOM 664 C C . SER A 1 100 ? -15.477 12.469 12.923 1.00 97.75 100 SER A C 1
ATOM 666 O O . SER A 1 100 ? -15.152 11.287 12.988 1.00 97.75 100 SER A O 1
ATOM 668 N N . SER A 1 101 ? -15.388 13.163 11.788 1.00 98.12 101 SER A N 1
ATOM 669 C CA . SER A 1 101 ? -14.815 12.614 10.553 1.00 98.12 101 SER A CA 1
ATOM 670 C C . SER A 1 101 ? -13.823 13.582 9.921 1.00 98.12 101 SER A C 1
ATOM 672 O O . SER A 1 101 ? -14.027 14.795 9.960 1.00 98.12 101 SER A O 1
ATOM 674 N N . ALA A 1 102 ? -12.779 13.032 9.310 1.00 98.12 102 ALA A N 1
ATOM 675 C CA . ALA A 1 102 ? -11.811 13.740 8.487 1.00 98.12 102 ALA A CA 1
ATOM 676 C C . ALA A 1 102 ? -11.708 13.067 7.111 1.00 98.12 102 ALA A C 1
ATOM 678 O O . ALA A 1 102 ? -11.833 11.849 6.992 1.00 98.12 102 ALA A O 1
ATOM 679 N N . THR A 1 103 ? -11.470 13.857 6.067 1.00 98.25 103 THR A N 1
ATOM 680 C CA . THR A 1 103 ? -11.155 13.339 4.731 1.00 98.25 103 THR A CA 1
ATOM 681 C C . THR A 1 103 ? -9.644 13.314 4.568 1.00 98.25 103 THR A C 1
ATOM 683 O O . THR A 1 103 ? -9.019 14.368 4.520 1.00 98.25 103 THR A O 1
ATOM 686 N N . VAL A 1 104 ? -9.068 12.120 4.489 1.00 96.81 104 VAL A N 1
ATOM 687 C CA . VAL A 1 104 ? -7.644 11.889 4.240 1.00 96.81 104 VAL A CA 1
ATOM 688 C C . VAL A 1 104 ? -7.458 11.736 2.731 1.00 96.81 104 VAL A C 1
ATOM 690 O O . VAL A 1 104 ? -7.890 10.741 2.149 1.00 96.81 104 VAL A O 1
ATOM 693 N N . ALA A 1 105 ? -6.889 12.749 2.080 1.00 93.69 105 ALA A N 1
ATOM 694 C CA . ALA A 1 105 ? -6.606 12.701 0.646 1.00 93.69 105 ALA A CA 1
ATOM 695 C C . ALA A 1 105 ? -5.332 11.894 0.352 1.00 93.69 105 ALA A C 1
ATOM 697 O O . ALA A 1 105 ? -4.536 11.635 1.253 1.00 93.69 105 ALA A O 1
ATOM 698 N N . ALA A 1 106 ? -5.126 11.516 -0.912 1.00 85.44 106 ALA A N 1
ATOM 699 C CA . ALA A 1 106 ? -3.903 10.845 -1.352 1.00 85.44 106 ALA A CA 1
ATOM 700 C C . ALA A 1 106 ? -2.632 11.603 -0.904 1.00 85.44 106 ALA A C 1
ATOM 702 O O . ALA A 1 106 ? -2.549 12.826 -1.050 1.00 85.44 106 ALA A O 1
ATOM 703 N N . GLY A 1 107 ? -1.656 10.880 -0.350 1.00 84.75 107 GLY A N 1
ATOM 704 C CA . GLY A 1 107 ? -0.433 11.441 0.227 1.00 84.75 107 GLY A CA 1
ATOM 705 C C . GLY A 1 107 ? -0.633 12.123 1.586 1.00 84.75 107 GLY A C 1
ATOM 706 O O . GLY A 1 107 ? 0.231 12.892 2.019 1.00 84.75 107 GLY A O 1
ATOM 707 N N . GLN A 1 108 ? -1.770 11.900 2.254 1.00 93.50 108 GLN A N 1
ATOM 708 C CA . GLN A 1 108 ? -2.041 12.410 3.597 1.00 93.50 108 GLN A CA 1
ATOM 709 C C . GLN A 1 108 ? -2.218 11.291 4.617 1.00 93.50 108 GLN A C 1
ATOM 711 O O . GLN A 1 108 ? -2.608 10.170 4.294 1.00 93.50 108 GLN A O 1
ATOM 716 N N . VAL A 1 109 ? -1.989 11.651 5.876 1.00 95.31 109 VAL A N 1
ATOM 717 C CA . VAL A 1 109 ? -2.169 10.807 7.052 1.00 95.31 109 VAL A CA 1
ATOM 718 C C . VAL A 1 109 ? -3.001 11.529 8.108 1.00 95.31 109 VAL A C 1
ATOM 720 O O . VAL A 1 109 ? -2.906 12.747 8.283 1.00 95.31 109 VAL A O 1
ATOM 723 N N . SER A 1 110 ? -3.820 10.775 8.831 1.00 97.81 110 SER A N 1
ATOM 724 C CA . SER A 1 110 ? -4.535 11.225 10.022 1.00 97.81 110 SER A CA 1
ATOM 725 C C . SER A 1 110 ? -4.473 10.143 11.099 1.00 97.81 110 SER A C 1
ATOM 727 O O . SER A 1 110 ? -4.360 8.952 10.804 1.00 97.81 110 SER A O 1
ATOM 729 N N . VAL A 1 111 ? -4.501 10.563 12.361 1.00 98.19 111 VAL A N 1
ATOM 730 C CA . VAL A 1 111 ? -4.326 9.689 13.525 1.00 98.19 111 VAL A CA 1
ATOM 731 C C . VAL A 1 111 ? -5.480 9.890 14.499 1.00 98.19 111 VAL A C 1
ATOM 733 O O . VAL A 1 111 ? -5.920 11.014 14.723 1.00 98.19 111 VAL A O 1
ATOM 736 N N . SER A 1 112 ? -5.954 8.805 15.103 1.00 98.44 112 SER A N 1
ATOM 737 C CA . SER A 1 112 ? -6.830 8.814 16.275 1.00 98.44 112 SER A CA 1
ATOM 738 C C . SER A 1 112 ? -6.132 8.083 17.420 1.00 98.44 112 SER A C 1
ATOM 740 O O . SER A 1 112 ? -5.533 7.029 17.211 1.00 98.44 112 SER A O 1
ATOM 742 N N . GLU A 1 113 ? -6.208 8.631 18.631 1.00 96.88 113 GLU A N 1
ATOM 743 C CA . GLU A 1 113 ? -5.717 7.985 19.852 1.00 96.88 113 GLU A CA 1
ATOM 744 C C . GLU A 1 113 ? -6.885 7.758 20.816 1.00 96.88 113 GLU A C 1
ATOM 746 O O . GLU A 1 113 ? -7.644 8.687 21.103 1.00 96.88 113 GLU A O 1
ATOM 751 N N . GLY A 1 114 ? -7.050 6.525 21.308 1.00 92.31 114 GLY A N 1
ATOM 752 C CA . GLY A 1 114 ? -8.054 6.180 22.321 1.00 92.31 114 GLY A CA 1
ATOM 753 C C . GLY A 1 114 ? -9.487 6.471 21.886 1.00 92.31 114 GLY A C 1
ATOM 754 O O . GLY A 1 114 ? -10.275 6.988 22.678 1.00 92.31 114 GLY A O 1
ATOM 755 N N . ASN A 1 115 ? -9.814 6.208 20.616 1.00 92.19 115 ASN A N 1
ATOM 756 C CA . ASN A 1 115 ? -11.096 6.564 19.994 1.00 92.19 115 ASN A CA 1
ATOM 757 C C . ASN A 1 115 ? -11.413 8.069 19.982 1.00 92.19 115 ASN A C 1
ATOM 759 O O . ASN A 1 115 ? -12.565 8.453 19.766 1.00 92.19 115 ASN A O 1
ATOM 763 N N . GLY A 1 116 ? -10.416 8.933 20.191 1.00 96.88 116 GLY A N 1
ATOM 764 C CA . GLY A 1 116 ? -10.549 10.377 20.038 1.00 96.88 116 GLY A CA 1
ATOM 765 C C . GLY A 1 116 ? -10.859 10.791 18.597 1.00 96.88 116 GLY A C 1
ATOM 766 O O . GLY A 1 116 ? -10.735 10.003 17.657 1.00 96.88 116 GLY A O 1
ATOM 767 N N . ALA A 1 117 ? -11.262 12.048 18.412 1.00 98.00 117 ALA A N 1
ATOM 768 C CA . ALA A 1 117 ? -11.471 12.602 17.077 1.00 98.00 117 ALA A CA 1
ATOM 769 C C . ALA A 1 117 ? -10.191 12.470 16.220 1.00 98.00 117 ALA A C 1
ATOM 771 O O . ALA A 1 117 ? -9.092 12.619 16.765 1.00 98.00 117 ALA A O 1
ATOM 772 N N . PRO A 1 118 ? -10.306 12.223 14.902 1.00 98.50 118 PRO A N 1
ATOM 773 C CA . PRO A 1 118 ? -9.153 12.206 14.013 1.00 98.50 118 PRO A CA 1
ATOM 774 C C . PRO A 1 118 ? -8.381 13.527 14.065 1.00 98.50 118 PRO A C 1
ATOM 776 O O . PRO A 1 118 ? -8.977 14.608 14.120 1.00 98.50 118 PRO A O 1
ATOM 779 N N . SER A 1 119 ? -7.055 13.456 13.988 1.00 98.56 119 SER A N 1
ATOM 780 C CA . SER A 1 119 ? -6.213 14.628 13.777 1.00 98.56 119 SER A CA 1
ATOM 781 C C . SER A 1 119 ? -6.537 15.282 12.432 1.00 98.56 119 SER A C 1
ATOM 783 O O . SER A 1 119 ? -6.980 14.617 11.488 1.00 98.56 119 SER A O 1
ATOM 785 N N . ALA A 1 120 ? -6.254 16.580 12.300 1.00 97.94 120 ALA A N 1
ATOM 786 C CA . ALA A 1 120 ? -6.269 17.217 10.987 1.00 97.94 120 ALA A CA 1
ATOM 787 C C . ALA A 1 120 ? -5.346 16.429 10.028 1.00 97.94 120 ALA A C 1
ATOM 789 O O . ALA A 1 120 ? -4.218 16.118 10.429 1.00 97.94 120 ALA A O 1
ATOM 790 N N . PRO A 1 121 ? -5.802 16.079 8.810 1.00 98.06 121 PRO A N 1
ATOM 791 C CA . PRO A 1 121 ? -4.963 15.405 7.830 1.00 98.06 121 PRO A CA 1
ATOM 792 C C . PRO A 1 121 ? -3.703 16.222 7.539 1.00 98.06 121 PRO A C 1
ATOM 794 O O . PRO A 1 121 ? -3.780 17.417 7.242 1.00 98.06 121 PRO A O 1
ATOM 797 N N . ALA A 1 122 ? -2.548 15.574 7.632 1.00 96.25 122 ALA A N 1
ATOM 798 C CA . ALA A 1 122 ? -1.248 16.160 7.337 1.00 96.25 122 ALA A CA 1
ATOM 799 C C . ALA A 1 122 ? -0.628 15.449 6.135 1.00 96.25 122 ALA A C 1
ATOM 801 O O . ALA A 1 122 ? -0.908 14.277 5.898 1.00 96.25 122 ALA A O 1
ATOM 802 N N . ALA A 1 123 ? 0.213 16.148 5.372 1.00 90.75 123 ALA A N 1
ATOM 803 C CA . ALA A 1 123 ? 0.985 15.507 4.313 1.00 90.75 123 ALA A CA 1
ATOM 804 C C . ALA A 1 123 ? 1.919 14.446 4.913 1.00 90.75 123 ALA A C 1
ATOM 806 O O . ALA A 1 123 ? 2.534 14.681 5.957 1.00 90.75 123 ALA A O 1
ATOM 807 N N . ILE A 1 124 ? 2.032 13.302 4.245 1.00 85.56 124 ILE A N 1
ATOM 808 C CA . ILE A 1 124 ? 3.015 12.281 4.598 1.00 85.56 124 ILE A CA 1
ATOM 809 C C . ILE A 1 124 ? 4.401 12.858 4.320 1.00 85.56 124 ILE A C 1
ATOM 811 O O . ILE A 1 124 ? 4.681 13.377 3.237 1.00 85.56 124 ILE A O 1
ATOM 815 N N . GLU A 1 125 ? 5.265 12.821 5.329 1.00 82.75 125 GLU A N 1
ATOM 816 C CA . GLU A 1 125 ? 6.628 13.318 5.198 1.00 82.75 125 GLU A CA 1
ATOM 817 C C . GLU A 1 125 ? 7.422 12.378 4.283 1.00 82.75 125 GLU A C 1
ATOM 819 O O . GLU A 1 125 ? 7.742 11.249 4.655 1.00 82.75 125 GLU A O 1
ATOM 824 N N . VAL A 1 126 ? 7.755 12.843 3.079 1.00 79.19 126 VAL A N 1
ATOM 825 C CA . VAL A 1 126 ? 8.651 12.132 2.161 1.00 79.19 126 VAL A CA 1
ATOM 826 C C . VAL A 1 126 ? 10.067 12.616 2.419 1.00 79.19 126 VAL A C 1
ATOM 828 O O . VAL A 1 126 ? 10.445 13.709 2.000 1.00 79.19 126 VAL A O 1
ATOM 831 N N . LYS A 1 127 ? 10.853 11.805 3.126 1.00 76.94 127 LYS A N 1
ATOM 832 C CA . LYS A 1 127 ? 12.260 12.115 3.403 1.00 76.94 127 LYS A CA 1
ATOM 833 C C . LYS A 1 127 ? 13.111 11.845 2.177 1.00 76.94 127 LYS A C 1
ATOM 835 O O . LYS A 1 127 ? 13.962 12.653 1.829 1.00 76.94 127 LYS A O 1
ATOM 840 N N . ASN A 1 128 ? 12.839 10.723 1.516 1.00 76.94 128 ASN A N 1
ATOM 841 C CA . ASN A 1 128 ? 13.541 10.266 0.326 1.00 76.94 128 ASN A CA 1
ATOM 842 C C . ASN A 1 128 ? 12.588 9.455 -0.555 1.00 76.94 128 ASN A C 1
ATOM 844 O O . ASN A 1 128 ? 11.552 9.001 -0.075 1.00 76.94 128 ASN A O 1
ATOM 848 N N . ALA A 1 129 ? 12.933 9.213 -1.818 1.00 83.50 129 ALA A N 1
ATOM 849 C CA . ALA A 1 129 ? 12.205 8.244 -2.639 1.00 83.50 129 ALA A CA 1
ATOM 850 C C . ALA A 1 129 ? 13.145 7.383 -3.480 1.00 83.50 129 ALA A C 1
ATOM 852 O O . ALA A 1 129 ? 14.217 7.832 -3.871 1.00 83.50 129 ALA A O 1
ATOM 853 N N . LEU A 1 130 ? 12.723 6.168 -3.809 1.00 86.25 130 LEU A N 1
ATOM 854 C CA . LEU A 1 130 ? 13.267 5.377 -4.905 1.00 86.25 130 LEU A CA 1
ATOM 855 C C . LEU A 1 130 ? 12.499 5.736 -6.180 1.00 86.25 130 LEU A C 1
ATOM 857 O O . LEU A 1 130 ? 11.271 5.791 -6.175 1.00 86.25 130 LEU A O 1
ATOM 861 N N . ARG A 1 131 ? 13.205 5.964 -7.284 1.00 87.56 131 ARG A N 1
ATOM 862 C CA . ARG A 1 131 ? 12.610 6.247 -8.590 1.00 87.56 131 ARG A CA 1
ATOM 863 C C . ARG A 1 131 ? 13.170 5.304 -9.641 1.00 87.56 131 ARG A C 1
ATOM 865 O O . ARG A 1 131 ? 14.382 5.202 -9.812 1.00 87.56 131 ARG A O 1
ATOM 872 N N . ILE A 1 132 ? 12.275 4.664 -10.380 1.00 88.38 132 ILE A N 1
ATOM 873 C CA . ILE A 1 132 ? 12.594 3.772 -11.493 1.00 88.38 132 ILE A CA 1
ATOM 874 C C . ILE A 1 132 ? 11.951 4.351 -12.741 1.00 88.38 132 ILE A C 1
ATOM 876 O O . ILE A 1 132 ? 10.755 4.626 -12.758 1.00 88.38 132 ILE A O 1
ATOM 880 N N . VAL A 1 133 ? 12.745 4.548 -13.785 1.00 87.75 133 VAL A N 1
ATOM 881 C CA . VAL A 1 133 ? 12.312 5.106 -15.065 1.00 87.75 133 VAL A CA 1
ATOM 882 C C . VAL A 1 133 ? 12.637 4.100 -16.154 1.00 87.75 133 VAL A C 1
ATOM 884 O O . VAL A 1 133 ? 13.777 3.661 -16.262 1.00 87.75 133 VAL A O 1
ATOM 887 N N . VAL A 1 134 ? 11.648 3.745 -16.968 1.00 86.06 134 VAL A N 1
ATOM 888 C CA . VAL A 1 134 ? 11.800 2.832 -18.101 1.00 86.06 134 VAL A CA 1
ATOM 889 C C . VAL A 1 134 ? 11.378 3.530 -19.389 1.00 86.06 134 VAL A C 1
ATOM 891 O O . VAL A 1 134 ? 10.234 3.953 -19.553 1.00 86.06 134 VAL A O 1
ATOM 894 N N . GLU A 1 135 ? 12.314 3.637 -20.323 1.00 85.31 135 GLU A N 1
ATOM 895 C CA . GLU A 1 135 ? 12.080 4.043 -21.706 1.00 85.31 135 GLU A CA 1
ATOM 896 C C . GLU A 1 135 ? 11.902 2.809 -22.598 1.00 85.31 135 GLU A C 1
ATOM 898 O O . GLU A 1 135 ? 12.552 1.784 -22.389 1.00 85.31 135 GLU A O 1
ATOM 903 N N . GLY A 1 136 ? 11.075 2.929 -23.640 1.00 81.06 136 GLY A N 1
ATOM 904 C CA . GLY A 1 136 ? 10.793 1.854 -24.598 1.00 81.06 136 GLY A CA 1
ATOM 905 C C . GLY A 1 136 ? 9.410 1.230 -24.414 1.00 81.06 136 GLY A C 1
ATOM 906 O O . GLY A 1 136 ? 8.556 1.765 -23.708 1.00 81.06 136 GLY A O 1
ATOM 907 N N . GLU A 1 137 ? 9.166 0.102 -25.081 1.00 80.44 137 GLU A N 1
ATOM 908 C CA . GLU A 1 137 ? 7.881 -0.615 -25.022 1.00 80.44 137 GLU A CA 1
ATOM 909 C C . GLU A 1 137 ? 7.930 -1.761 -24.001 1.00 80.44 137 GLU A C 1
ATOM 911 O O . GLU A 1 137 ? 7.627 -2.915 -24.302 1.00 80.44 137 GLU A O 1
ATOM 916 N N . ALA A 1 138 ? 8.338 -1.429 -22.777 1.00 82.31 138 ALA A N 1
ATOM 917 C CA . ALA A 1 138 ? 8.278 -2.323 -21.630 1.00 82.31 138 ALA A CA 1
ATOM 918 C C . ALA A 1 138 ? 7.291 -1.770 -20.594 1.00 82.31 138 ALA A C 1
ATOM 920 O O . ALA A 1 138 ? 7.279 -0.570 -20.319 1.00 82.31 138 ALA A O 1
ATOM 921 N N . LEU A 1 139 ? 6.460 -2.647 -20.039 1.00 87.50 139 LEU A N 1
ATOM 922 C CA . LEU A 1 139 ? 5.591 -2.372 -18.902 1.00 87.50 139 LEU A CA 1
ATOM 923 C C . LEU A 1 139 ? 6.361 -2.659 -17.620 1.00 87.50 139 LEU A C 1
ATOM 925 O O . LEU A 1 139 ? 7.009 -3.700 -17.506 1.00 87.50 139 LEU A O 1
ATOM 929 N N . LEU A 1 140 ? 6.299 -1.714 -16.691 1.00 90.12 140 LEU A N 1
ATOM 930 C CA . LEU A 1 140 ? 7.063 -1.732 -15.457 1.00 90.12 140 LEU A CA 1
ATOM 931 C C . LEU A 1 140 ? 6.194 -2.214 -14.290 1.00 90.12 140 LEU A C 1
ATOM 933 O O . LEU A 1 140 ? 5.105 -1.693 -14.052 1.00 90.12 140 LEU A O 1
ATOM 937 N N . TYR A 1 141 ? 6.719 -3.179 -13.545 1.00 91.62 141 TYR A N 1
ATOM 938 C CA . TYR A 1 141 ? 6.190 -3.678 -12.283 1.00 91.62 141 TYR A CA 1
ATOM 939 C C . TYR A 1 141 ? 7.319 -3.700 -11.260 1.00 91.62 141 TYR A C 1
ATOM 941 O O . TYR A 1 141 ? 8.420 -4.150 -11.568 1.00 91.62 141 TYR A O 1
ATOM 949 N N . LEU A 1 142 ? 7.048 -3.234 -10.049 1.00 92.44 142 LEU A N 1
ATOM 950 C CA . LEU A 1 142 ? 7.972 -3.265 -8.926 1.00 92.44 142 LEU A CA 1
ATOM 951 C C . LEU A 1 142 ? 7.279 -3.946 -7.754 1.00 92.44 142 LEU A C 1
ATOM 953 O O . LEU A 1 142 ? 6.194 -3.519 -7.377 1.00 92.44 142 LEU A O 1
ATOM 957 N N . ALA A 1 143 ? 7.927 -4.938 -7.159 1.00 91.25 143 ALA A N 1
ATOM 958 C CA . ALA A 1 143 ? 7.619 -5.426 -5.826 1.00 91.25 143 ALA A CA 1
ATOM 959 C C . ALA A 1 143 ? 8.700 -4.970 -4.838 1.00 91.25 143 ALA A C 1
ATOM 961 O O . ALA A 1 143 ? 9.886 -4.970 -5.177 1.00 91.25 143 ALA A O 1
ATOM 962 N N . ASP A 1 144 ? 8.287 -4.574 -3.642 1.00 89.88 144 ASP A N 1
ATOM 963 C CA . ASP A 1 144 ? 9.169 -4.179 -2.547 1.00 89.88 144 ASP A CA 1
ATOM 964 C C . ASP A 1 144 ? 9.603 -5.384 -1.681 1.00 89.88 144 ASP A C 1
ATOM 966 O O . ASP A 1 144 ? 9.127 -6.503 -1.909 1.00 89.88 144 ASP A O 1
ATOM 970 N N . PRO A 1 145 ? 10.501 -5.197 -0.691 1.00 87.81 145 PRO A N 1
ATOM 971 C CA . PRO A 1 145 ? 10.965 -6.274 0.193 1.00 87.81 145 PRO A CA 1
ATOM 972 C C . PRO A 1 145 ? 9.839 -6.920 1.005 1.00 87.81 145 PRO A C 1
ATOM 974 O O . PRO A 1 145 ? 9.931 -8.073 1.424 1.00 87.81 145 PRO A O 1
ATOM 977 N N . SER A 1 146 ? 8.761 -6.168 1.194 1.00 78.88 146 SER A N 1
ATOM 978 C CA . SER A 1 146 ? 7.534 -6.563 1.867 1.00 78.88 146 SER A CA 1
ATOM 979 C C . SER A 1 146 ? 6.550 -7.280 0.923 1.00 78.88 146 SER A C 1
ATOM 981 O O . SER A 1 146 ? 5.451 -7.653 1.329 1.00 78.88 146 SER A O 1
ATOM 983 N N . GLY A 1 147 ? 6.921 -7.519 -0.340 1.00 80.62 147 GLY A N 1
ATOM 984 C CA . GLY A 1 147 ? 6.098 -8.205 -1.337 1.00 80.62 147 GLY A CA 1
ATOM 985 C C . GLY A 1 147 ? 4.897 -7.395 -1.835 1.00 80.62 147 GLY A C 1
ATOM 986 O O . GLY A 1 147 ? 4.082 -7.928 -2.594 1.00 80.62 147 GLY A O 1
ATOM 987 N N . ARG A 1 148 ? 4.775 -6.123 -1.438 1.00 83.06 148 ARG A N 1
ATOM 988 C CA . ARG A 1 148 ? 3.789 -5.185 -1.987 1.00 83.06 148 ARG A CA 1
ATOM 989 C C . ARG A 1 148 ? 4.264 -4.751 -3.359 1.00 83.06 148 ARG A C 1
ATOM 991 O O . ARG A 1 148 ? 5.465 -4.645 -3.590 1.00 83.06 148 ARG A O 1
ATOM 998 N N . ALA A 1 149 ? 3.340 -4.469 -4.270 1.00 87.81 149 ALA A N 1
ATOM 999 C CA . ALA A 1 149 ? 3.706 -4.088 -5.626 1.00 87.81 149 ALA A CA 1
ATOM 1000 C C . ALA A 1 149 ? 3.053 -2.811 -6.148 1.00 87.81 149 ALA A C 1
ATOM 1002 O O . ALA A 1 149 ? 1.937 -2.457 -5.783 1.00 87.81 149 ALA A O 1
ATOM 1003 N N . VAL A 1 150 ? 3.732 -2.145 -7.075 1.00 88.56 150 VAL A N 1
ATOM 1004 C CA . VAL A 1 150 ? 3.211 -1.020 -7.853 1.00 88.56 150 VAL A CA 1
ATOM 1005 C C . VAL A 1 150 ? 3.610 -1.183 -9.321 1.00 88.56 150 VAL A C 1
ATOM 1007 O O . VAL A 1 150 ? 4.671 -1.726 -9.622 1.00 88.56 150 VAL A O 1
ATOM 1010 N N . GLY A 1 151 ? 2.760 -0.757 -10.254 1.00 90.94 151 GLY A N 1
ATOM 1011 C CA . GLY A 1 151 ? 3.014 -0.884 -11.694 1.00 90.94 151 GLY A CA 1
ATOM 1012 C C . GLY A 1 151 ? 1.981 -1.743 -12.415 1.00 90.94 151 GLY A C 1
ATOM 1013 O O . GLY A 1 151 ? 0.835 -1.827 -11.989 1.00 90.94 151 GLY A O 1
ATOM 1014 N N . TYR A 1 152 ? 2.362 -2.378 -13.520 1.00 87.94 152 TYR A N 1
ATOM 1015 C CA . TYR A 1 152 ? 1.465 -3.196 -14.342 1.00 87.94 152 TYR A CA 1
ATOM 1016 C C . TYR A 1 152 ? 1.716 -4.697 -14.148 1.00 87.94 152 TYR A C 1
ATOM 1018 O O . TYR A 1 152 ? 2.801 -5.192 -14.444 1.00 87.94 152 TYR A O 1
ATOM 1026 N N . HIS A 1 153 ? 0.722 -5.447 -13.662 1.00 83.06 153 HIS A N 1
ATOM 1027 C CA . HIS A 1 153 ? 0.901 -6.862 -13.337 1.00 83.06 153 HIS A CA 1
ATOM 1028 C C . HIS A 1 153 ? 1.107 -7.724 -14.600 1.00 83.06 153 HIS A C 1
ATOM 1030 O O . HIS A 1 153 ? 0.212 -7.789 -15.446 1.00 83.06 153 HIS A O 1
ATOM 1036 N N . PRO A 1 154 ? 2.206 -8.497 -14.701 1.00 71.69 154 PRO A N 1
ATOM 1037 C CA . PRO A 1 154 ? 2.620 -9.168 -15.938 1.00 71.69 154 PRO A CA 1
ATOM 1038 C C . PRO A 1 154 ? 1.656 -10.231 -16.468 1.00 71.69 154 PRO A C 1
ATOM 1040 O O . PRO A 1 154 ? 1.568 -10.434 -17.671 1.00 71.69 154 PRO A O 1
ATOM 1043 N N . THR A 1 155 ? 0.964 -10.941 -15.578 1.00 70.50 155 THR A N 1
ATOM 1044 C CA . THR A 1 155 ? 0.101 -12.080 -15.945 1.00 70.50 155 THR A CA 1
ATOM 1045 C C . THR A 1 155 ? -1.385 -11.827 -15.738 1.00 70.50 155 THR A C 1
ATOM 1047 O O . THR A 1 155 ? -2.201 -12.683 -16.066 1.00 70.50 155 THR A O 1
ATOM 1050 N N . ARG A 1 156 ? -1.741 -10.694 -15.128 1.00 68.81 156 ARG A N 1
ATOM 1051 C CA . ARG A 1 156 ? -3.129 -10.380 -14.770 1.00 68.81 156 ARG A CA 1
ATOM 1052 C C . ARG A 1 156 ? -3.659 -9.142 -15.490 1.00 68.81 156 ARG A C 1
ATOM 1054 O O . ARG A 1 156 ? -4.835 -8.842 -15.350 1.00 68.81 156 ARG A O 1
ATOM 1061 N N . GLU A 1 157 ? -2.795 -8.454 -16.237 1.00 75.06 157 GLU A N 1
ATOM 1062 C CA . GLU A 1 157 ? -3.157 -7.360 -17.142 1.00 75.06 157 GLU A CA 1
ATOM 1063 C C . GLU A 1 157 ? -3.883 -6.183 -16.459 1.00 75.06 157 GLU A C 1
ATOM 1065 O O . GLU A 1 157 ? -4.709 -5.503 -17.061 1.00 75.06 157 GLU A O 1
ATOM 1070 N N . TYR A 1 158 ? -3.562 -5.912 -15.188 1.00 75.69 158 TYR A N 1
ATOM 1071 C CA . TYR A 1 158 ? -4.103 -4.774 -14.439 1.00 75.69 158 TYR A CA 1
ATOM 1072 C C . TYR A 1 158 ? -3.018 -4.011 -13.672 1.00 75.69 158 TYR A C 1
ATOM 1074 O O . TYR A 1 158 ? -1.969 -4.557 -13.322 1.00 75.69 158 TYR A O 1
ATOM 1082 N N . MET A 1 159 ? -3.290 -2.737 -13.378 1.00 79.50 159 MET A N 1
ATOM 1083 C CA . MET A 1 159 ? -2.422 -1.892 -12.556 1.00 79.50 159 MET A CA 1
ATOM 1084 C C . MET A 1 159 ? -2.525 -2.253 -11.070 1.00 79.50 159 MET A C 1
ATOM 1086 O O . MET A 1 159 ? -3.617 -2.424 -10.529 1.00 79.50 159 MET A O 1
ATOM 1090 N N . VAL A 1 160 ? -1.378 -2.332 -10.405 1.00 80.12 160 VAL A N 1
ATOM 1091 C CA . VAL A 1 160 ? -1.228 -2.568 -8.968 1.00 80.12 160 VAL A CA 1
ATOM 1092 C C . VAL A 1 160 ? -0.659 -1.305 -8.329 1.00 80.12 160 VAL A C 1
ATOM 1094 O O . VAL A 1 160 ? 0.161 -0.618 -8.936 1.00 80.12 160 VAL A O 1
ATOM 1097 N N . SER A 1 161 ? -1.090 -0.990 -7.111 1.00 81.19 161 SER A N 1
ATOM 1098 C CA . SER A 1 161 ? -0.576 0.138 -6.323 1.00 81.19 161 SER A CA 1
ATOM 1099 C C . SER A 1 161 ? -0.761 -0.164 -4.833 1.00 81.19 161 SER A C 1
ATOM 1101 O O . SER A 1 161 ? -1.521 0.474 -4.126 1.00 81.19 161 SER A O 1
ATOM 1103 N N . GLN A 1 162 ? -0.094 -1.233 -4.398 1.00 80.12 162 GLN A N 1
ATOM 1104 C CA . GLN A 1 162 ? -0.083 -1.764 -3.031 1.00 80.12 162 GLN A CA 1
ATOM 1105 C C . GLN A 1 162 ? 1.047 -1.191 -2.171 1.00 80.12 162 GLN A C 1
ATOM 1107 O O . GLN A 1 162 ? 1.030 -1.369 -0.960 1.00 80.12 162 GLN A O 1
ATOM 1112 N N . ILE A 1 163 ? 2.065 -0.579 -2.783 1.00 81.69 163 ILE A N 1
ATOM 1113 C CA . ILE A 1 163 ? 3.136 0.087 -2.036 1.00 81.69 163 ILE A CA 1
ATOM 1114 C C . ILE A 1 163 ? 2.586 1.426 -1.531 1.00 81.69 163 ILE A C 1
ATOM 1116 O O . ILE A 1 163 ? 2.112 2.203 -2.368 1.00 81.69 163 ILE A O 1
ATOM 1120 N N . PRO A 1 164 ? 2.648 1.715 -0.216 1.00 75.50 164 PRO A N 1
ATOM 1121 C CA . PRO A 1 164 ? 2.145 2.962 0.338 1.00 75.50 164 PRO A CA 1
ATOM 1122 C C . PRO A 1 164 ? 2.760 4.182 -0.342 1.00 75.50 164 PRO A C 1
ATOM 1124 O O . PRO A 1 164 ? 3.977 4.263 -0.506 1.00 75.50 164 PRO A O 1
ATOM 1127 N N . ASP A 1 165 ? 1.894 5.083 -0.813 1.00 77.12 165 ASP A N 1
ATOM 1128 C CA . ASP A 1 165 ? 2.233 6.280 -1.599 1.00 77.12 165 ASP A CA 1
ATOM 1129 C C . ASP A 1 165 ? 3.081 6.002 -2.859 1.00 77.12 165 ASP A C 1
ATOM 1131 O O . ASP A 1 165 ? 3.611 6.913 -3.504 1.00 77.12 165 ASP A O 1
ATOM 1135 N N . GLY A 1 166 ? 3.195 4.727 -3.237 1.00 84.19 166 GLY A N 1
ATOM 1136 C CA . GLY A 1 166 ? 3.853 4.272 -4.440 1.00 84.19 166 GLY A CA 1
ATOM 1137 C C . GLY A 1 166 ? 3.060 4.722 -5.655 1.00 84.19 166 GLY A C 1
ATOM 1138 O O . GLY A 1 166 ? 1.887 4.384 -5.824 1.00 84.19 166 GLY A O 1
ATOM 1139 N N . TRP A 1 167 ? 3.722 5.455 -6.540 1.00 85.12 167 TRP A N 1
ATOM 1140 C CA . TRP A 1 167 ? 3.111 6.006 -7.739 1.00 85.12 167 TRP A CA 1
ATOM 1141 C C . TRP A 1 167 ? 3.657 5.336 -8.993 1.00 85.12 167 TRP A C 1
ATOM 1143 O O . TRP A 1 167 ? 4.858 5.093 -9.101 1.00 85.12 167 TRP A O 1
ATOM 1153 N N . TYR A 1 168 ? 2.781 5.088 -9.964 1.00 89.38 168 TYR A N 1
ATOM 1154 C CA . TYR A 1 168 ? 3.126 4.589 -11.291 1.00 89.38 168 TYR A CA 1
ATOM 1155 C C . TYR A 1 168 ? 2.516 5.493 -12.358 1.00 89.38 168 TYR A C 1
ATOM 1157 O O . TYR A 1 168 ? 1.327 5.795 -12.313 1.00 89.38 168 TYR A O 1
ATOM 1165 N N . SER A 1 169 ? 3.312 5.885 -13.355 1.00 87.81 169 SER A N 1
ATOM 1166 C CA . SER A 1 169 ? 2.864 6.795 -14.415 1.00 87.81 169 SER A CA 1
ATOM 1167 C C . SER A 1 169 ? 1.854 6.190 -15.395 1.00 87.81 169 SER A C 1
ATOM 1169 O O . SER A 1 169 ? 1.323 6.916 -16.233 1.00 87.81 169 SER A O 1
ATOM 1171 N N . GLY A 1 170 ? 1.586 4.884 -15.318 1.00 87.31 170 GLY A N 1
ATOM 1172 C CA . GLY A 1 170 ? 0.594 4.198 -16.143 1.00 87.31 170 GLY A CA 1
ATOM 1173 C C . GLY A 1 170 ? 1.169 3.515 -17.387 1.00 87.31 170 GLY A C 1
ATOM 1174 O O . GLY A 1 170 ? 2.208 3.899 -17.928 1.00 87.31 170 GLY A O 1
ATOM 1175 N N . GLU A 1 171 ? 0.443 2.508 -17.880 1.00 86.88 171 GLU A N 1
ATOM 1176 C CA . GLU A 1 171 ? 0.864 1.633 -18.991 1.00 86.88 171 GLU A CA 1
ATOM 1177 C C . GLU A 1 171 ? 1.110 2.382 -20.313 1.00 86.88 171 GLU A C 1
ATOM 1179 O O . GLU A 1 171 ? 1.887 1.939 -21.165 1.00 86.88 171 GLU A O 1
ATOM 1184 N N . LYS A 1 172 ? 0.448 3.533 -20.495 1.00 87.12 172 LYS A N 1
ATOM 1185 C CA . LYS A 1 172 ? 0.497 4.352 -21.717 1.00 87.12 172 LYS A CA 1
ATOM 1186 C C . LYS A 1 172 ? 1.593 5.416 -21.673 1.00 87.12 172 LYS A C 1
ATOM 1188 O O . LYS A 1 172 ? 1.920 5.991 -22.708 1.00 87.12 172 LYS A O 1
ATOM 1193 N N . SER A 1 173 ? 2.183 5.660 -20.505 1.00 88.50 173 SER A N 1
ATOM 1194 C CA . SER A 1 173 ? 3.207 6.687 -20.324 1.00 88.50 173 SER A CA 1
ATOM 1195 C C . SER A 1 173 ? 4.551 6.261 -20.905 1.00 88.50 173 SER A C 1
ATOM 1197 O O . SER A 1 173 ? 4.933 5.092 -20.838 1.00 88.50 173 SER A O 1
ATOM 1199 N N . ARG A 1 174 ? 5.279 7.209 -21.500 1.00 88.62 174 ARG A N 1
ATOM 1200 C CA . ARG A 1 174 ? 6.630 7.015 -22.046 1.00 88.62 174 ARG A CA 1
ATOM 1201 C C . ARG A 1 174 ? 7.485 8.251 -21.697 1.00 88.62 174 ARG A C 1
ATOM 1203 O O . ARG A 1 174 ? 7.194 9.321 -22.227 1.00 88.62 174 ARG A O 1
ATOM 1210 N N . PRO A 1 175 ? 8.508 8.138 -20.827 1.00 88.88 175 PRO A N 1
ATOM 1211 C CA . PRO A 1 175 ? 8.897 6.934 -20.092 1.00 88.88 175 PRO A CA 1
ATOM 1212 C C . PRO A 1 175 ? 7.841 6.490 -19.069 1.00 88.88 175 PRO A C 1
ATOM 1214 O O . PRO A 1 175 ? 7.075 7.299 -18.539 1.00 88.88 175 PRO A O 1
ATOM 1217 N N . GLN A 1 176 ? 7.826 5.195 -18.762 1.00 91.44 176 GLN A N 1
ATOM 1218 C CA . GLN A 1 176 ? 7.141 4.698 -17.574 1.00 91.44 176 GLN A CA 1
ATOM 1219 C C . GLN A 1 176 ? 7.974 5.031 -16.342 1.00 91.44 176 GLN A C 1
ATOM 1221 O O . GLN A 1 176 ? 9.199 4.967 -16.381 1.00 91.44 176 GLN A O 1
ATOM 1226 N N . THR A 1 177 ? 7.329 5.437 -15.257 1.00 90.44 177 THR A N 1
ATOM 1227 C CA . THR A 1 177 ? 8.005 5.813 -14.015 1.00 90.44 177 THR A CA 1
ATOM 1228 C C . THR A 1 177 ? 7.281 5.182 -12.844 1.00 90.44 177 THR A C 1
ATOM 1230 O O . THR A 1 177 ? 6.061 5.292 -12.763 1.00 90.44 177 THR A O 1
ATOM 1233 N N . ILE A 1 178 ? 8.038 4.564 -11.943 1.00 92.19 178 ILE A N 1
ATOM 1234 C CA . ILE A 1 178 ? 7.597 4.232 -10.592 1.00 92.19 178 ILE A CA 1
ATOM 1235 C C . ILE A 1 178 ? 8.364 5.101 -9.601 1.00 92.19 178 ILE A C 1
ATOM 1237 O O . ILE A 1 178 ? 9.583 5.241 -9.716 1.00 92.19 178 ILE A O 1
ATOM 1241 N N . THR A 1 179 ? 7.653 5.648 -8.621 1.00 89.62 179 THR A N 1
ATOM 1242 C CA . THR A 1 179 ? 8.239 6.323 -7.461 1.00 89.62 179 THR A CA 1
ATOM 1243 C C . THR A 1 179 ? 7.747 5.631 -6.198 1.00 89.62 179 THR A C 1
ATOM 1245 O O . THR A 1 179 ? 6.543 5.494 -6.017 1.00 89.62 179 THR A O 1
ATOM 1248 N N . VAL A 1 180 ? 8.668 5.218 -5.331 1.00 89.38 180 VAL A N 1
ATOM 1249 C CA . VAL A 1 180 ? 8.384 4.673 -4.000 1.00 89.38 18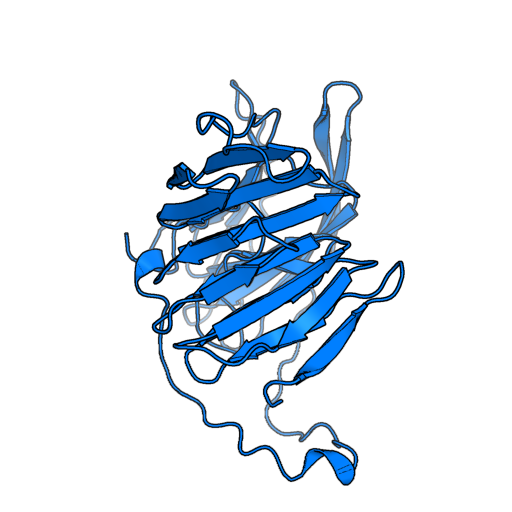0 VAL A CA 1
ATOM 1250 C C . VAL A 1 180 ? 8.936 5.649 -2.967 1.00 89.38 180 VAL A C 1
ATOM 1252 O O . VAL A 1 180 ? 10.157 5.722 -2.803 1.00 89.38 180 VAL A O 1
ATOM 1255 N N . PRO A 1 181 ? 8.089 6.454 -2.315 1.00 85.56 181 PRO A N 1
ATOM 1256 C CA . PRO A 1 181 ? 8.532 7.314 -1.228 1.00 85.56 181 PRO A CA 1
ATOM 1257 C C . PRO A 1 181 ? 8.928 6.472 -0.015 1.00 85.56 181 PRO A C 1
ATOM 1259 O O . PRO A 1 181 ? 8.393 5.393 0.207 1.00 85.56 181 PRO A O 1
ATOM 1262 N N . ASN A 1 182 ? 9.884 6.984 0.757 1.00 84.00 182 ASN A N 1
ATOM 1263 C CA . ASN A 1 182 ? 10.417 6.369 1.970 1.00 84.00 182 ASN A CA 1
ATOM 1264 C C . ASN A 1 182 ? 10.666 4.851 1.815 1.00 84.00 182 ASN A C 1
ATOM 1266 O O . ASN A 1 182 ? 10.112 4.070 2.588 1.00 84.00 182 ASN A O 1
ATOM 1270 N N . PRO A 1 183 ? 11.459 4.418 0.810 1.00 87.31 183 PRO A N 1
ATOM 1271 C CA . PRO A 1 183 ? 11.618 3.000 0.508 1.00 87.31 183 PRO A CA 1
ATOM 1272 C C . PRO A 1 183 ? 12.212 2.250 1.705 1.00 87.31 183 PRO A C 1
ATOM 1274 O O . PRO A 1 183 ? 13.140 2.727 2.357 1.00 87.31 183 PRO A O 1
ATOM 1277 N N . GLU A 1 184 ? 11.701 1.052 1.968 1.00 88.31 184 GLU A N 1
ATOM 1278 C CA . GLU A 1 184 ? 12.270 0.140 2.959 1.00 88.31 184 GLU A CA 1
ATOM 1279 C C . GLU A 1 184 ? 13.609 -0.427 2.456 1.00 88.31 184 GLU A C 1
ATOM 1281 O O . GLU A 1 184 ? 13.743 -0.679 1.252 1.00 88.31 184 GLU A O 1
ATOM 1286 N N . PRO A 1 185 ? 14.603 -0.654 3.336 1.00 88.62 185 PRO A N 1
ATOM 1287 C CA . PRO A 1 185 ? 15.792 -1.407 2.964 1.00 88.62 185 PRO A CA 1
ATOM 1288 C C . PRO A 1 185 ? 15.424 -2.860 2.647 1.00 88.62 185 PRO A C 1
ATOM 1290 O O . PRO A 1 185 ? 14.580 -3.459 3.310 1.00 88.62 185 PRO A O 1
ATOM 1293 N N . GLY A 1 186 ? 16.107 -3.453 1.674 1.00 88.81 186 GLY A N 1
ATOM 1294 C CA . GLY A 1 186 ? 15.941 -4.856 1.318 1.00 88.81 186 GLY A CA 1
ATOM 1295 C C . GLY A 1 186 ? 15.983 -5.105 -0.182 1.00 88.81 186 GLY A C 1
ATOM 1296 O O . GLY A 1 186 ? 16.517 -4.311 -0.958 1.00 88.81 186 GLY A O 1
ATOM 1297 N N . GLU A 1 187 ? 15.437 -6.251 -0.580 1.00 88.62 187 GLU A N 1
ATOM 1298 C CA . GLU A 1 187 ? 15.414 -6.691 -1.969 1.00 88.62 187 GLU A CA 1
ATOM 1299 C C . GLU A 1 187 ? 14.099 -6.313 -2.657 1.00 88.62 187 GLU A C 1
ATOM 1301 O O . GLU A 1 187 ? 13.029 -6.775 -2.279 1.00 88.62 187 GLU A O 1
ATOM 1306 N N . TYR A 1 188 ? 14.194 -5.496 -3.700 1.00 89.88 188 TYR A N 1
ATOM 1307 C CA . TYR A 1 188 ? 13.102 -5.167 -4.604 1.00 89.88 188 TYR A CA 1
ATOM 1308 C C . TYR A 1 188 ? 13.188 -6.045 -5.851 1.00 89.88 188 TYR A C 1
ATOM 1310 O O . TYR A 1 188 ? 14.270 -6.278 -6.393 1.00 89.88 188 TYR A O 1
ATOM 1318 N N . THR A 1 189 ? 12.033 -6.473 -6.355 1.00 89.94 189 THR A N 1
ATOM 1319 C CA . THR A 1 189 ? 11.926 -7.204 -7.622 1.00 89.94 189 THR A CA 1
ATOM 1320 C C . THR A 1 189 ? 11.274 -6.320 -8.672 1.00 89.94 189 THR A C 1
ATOM 1322 O O . THR A 1 189 ? 10.110 -5.951 -8.548 1.00 89.94 189 THR A O 1
ATOM 1325 N N . ILE A 1 190 ? 11.994 -6.017 -9.746 1.00 88.25 190 ILE A N 1
ATOM 1326 C CA . ILE A 1 190 ? 11.444 -5.348 -10.924 1.00 88.25 190 ILE A CA 1
ATOM 1327 C C . ILE A 1 190 ? 11.094 -6.416 -11.954 1.00 88.25 190 ILE A C 1
ATOM 1329 O O . ILE A 1 190 ? 11.927 -7.258 -12.275 1.00 88.25 190 ILE A O 1
ATOM 1333 N N . LEU A 1 191 ? 9.885 -6.367 -12.507 1.00 87.19 191 LEU A N 1
ATOM 1334 C CA . LEU A 1 191 ? 9.5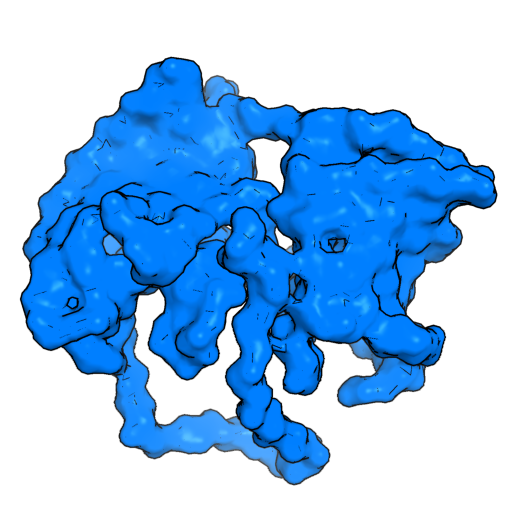12 -7.148 -13.681 1.00 87.19 191 LEU A CA 1
ATOM 1335 C C . LEU A 1 191 ? 9.255 -6.194 -14.847 1.00 87.19 191 LEU A C 1
ATOM 1337 O O . LEU A 1 191 ? 8.481 -5.242 -14.735 1.00 87.19 191 LEU A O 1
ATOM 1341 N N . LEU A 1 192 ? 9.903 -6.472 -15.974 1.00 84.31 192 LEU A N 1
ATOM 1342 C CA . LEU A 1 192 ? 9.674 -5.794 -17.241 1.00 84.31 192 LEU A CA 1
ATOM 1343 C C . LEU A 1 192 ? 8.953 -6.738 -18.196 1.00 84.31 192 LEU A C 1
ATOM 1345 O O . LEU A 1 192 ? 9.424 -7.845 -18.465 1.00 84.31 192 LEU A O 1
ATOM 1349 N N . VAL A 1 193 ? 7.822 -6.292 -18.733 1.00 77.81 193 VAL A N 1
ATOM 1350 C CA . VAL A 1 193 ? 7.005 -7.073 -19.672 1.00 77.81 193 VAL A CA 1
ATOM 1351 C C . VAL A 1 193 ? 7.013 -6.385 -21.019 1.00 77.81 193 VAL A C 1
ATOM 1353 O O . VAL A 1 193 ? 6.725 -5.195 -21.106 1.00 77.81 193 VAL A O 1
ATOM 1356 N N . ALA A 1 194 ? 7.323 -7.117 -22.083 1.00 73.00 194 ALA A N 1
ATOM 1357 C CA . ALA A 1 194 ? 7.233 -6.567 -23.428 1.00 73.00 194 ALA A CA 1
ATOM 1358 C C . ALA A 1 194 ? 5.784 -6.176 -23.760 1.00 73.00 194 ALA A C 1
ATOM 1360 O O . ALA A 1 194 ? 4.887 -7.017 -23.731 1.00 73.00 194 ALA A O 1
ATOM 1361 N N . ALA A 1 195 ? 5.581 -4.915 -24.139 1.00 67.25 195 ALA A N 1
ATOM 1362 C CA . ALA A 1 195 ? 4.317 -4.411 -24.675 1.00 67.25 195 ALA A CA 1
ATOM 1363 C C . ALA A 1 195 ? 4.200 -4.602 -26.206 1.00 67.25 195 ALA A C 1
ATOM 1365 O O . ALA A 1 195 ? 3.212 -4.182 -26.802 1.00 67.25 195 ALA A O 1
ATOM 1366 N N . GLY A 1 196 ? 5.203 -5.225 -26.842 1.00 64.88 196 GLY A N 1
ATOM 1367 C CA . GLY A 1 196 ? 5.303 -5.437 -28.290 1.00 64.88 196 GLY A CA 1
ATOM 1368 C C . GLY A 1 196 ? 6.409 -6.434 -28.674 1.00 64.88 196 GLY A C 1
ATOM 1369 O O . GLY A 1 196 ? 7.121 -6.957 -27.815 1.00 64.88 196 GLY A O 1
ATOM 1370 N N . ASN A 1 197 ? 6.567 -6.727 -29.970 1.00 55.53 197 ASN A N 1
ATOM 1371 C CA . ASN A 1 197 ? 7.599 -7.655 -30.452 1.00 55.53 197 ASN A CA 1
ATOM 1372 C C . ASN A 1 197 ? 8.997 -7.016 -30.390 1.00 55.53 197 ASN A C 1
ATOM 1374 O O . ASN A 1 197 ? 9.264 -6.056 -31.103 1.00 55.53 197 ASN A O 1
ATOM 1378 N N . GLN A 1 198 ? 9.901 -7.605 -29.596 1.00 54.47 198 GLN A N 1
ATOM 1379 C CA . GLN A 1 198 ? 11.322 -7.226 -29.499 1.00 54.47 198 GLN A CA 1
ATOM 1380 C C . GLN A 1 198 ? 11.555 -5.740 -29.187 1.00 54.47 198 GLN A C 1
ATOM 1382 O O . GLN A 1 198 ? 12.354 -5.060 -29.833 1.00 54.47 198 GLN A O 1
ATOM 1387 N N . ALA A 1 199 ? 10.879 -5.238 -28.159 1.00 57.75 199 ALA A N 1
ATOM 1388 C CA . ALA A 1 199 ? 11.077 -3.877 -27.699 1.00 57.75 199 ALA A CA 1
ATOM 1389 C C . ALA A 1 199 ? 12.448 -3.722 -27.029 1.00 57.75 199 ALA A C 1
ATOM 1391 O O . ALA A 1 199 ? 12.736 -4.351 -26.005 1.00 57.75 199 ALA A O 1
ATOM 1392 N N . GLY A 1 200 ? 13.296 -2.870 -27.605 1.00 66.50 200 GLY A N 1
ATOM 1393 C CA . GLY A 1 200 ? 14.436 -2.325 -26.881 1.00 66.50 200 GLY A CA 1
ATOM 1394 C C . GLY A 1 200 ? 13.934 -1.427 -25.753 1.00 66.50 200 GLY A C 1
ATOM 1395 O O . GLY A 1 200 ? 13.017 -0.627 -25.950 1.00 66.50 200 GLY A O 1
ATOM 1396 N N . TRP A 1 201 ? 14.537 -1.553 -24.579 1.00 75.12 201 TRP A N 1
ATOM 1397 C CA . TRP A 1 201 ? 14.231 -0.719 -23.423 1.00 75.12 201 TRP A CA 1
ATOM 1398 C C . TRP A 1 201 ? 15.508 -0.160 -22.805 1.00 75.12 201 TRP A C 1
ATOM 1400 O O . TRP A 1 201 ? 16.612 -0.656 -23.047 1.00 75.12 201 TRP A O 1
ATOM 1410 N N . LYS A 1 202 ? 15.347 0.902 -22.020 1.00 75.81 202 LYS A N 1
ATOM 1411 C CA . LYS A 1 202 ? 16.385 1.435 -21.136 1.00 75.81 202 LYS A CA 1
ATOM 1412 C C . LYS A 1 202 ? 15.763 1.687 -19.781 1.00 75.81 202 LYS A C 1
ATOM 1414 O O . LYS A 1 202 ? 14.684 2.264 -19.710 1.00 75.81 202 LYS A O 1
ATOM 1419 N N . MET A 1 203 ? 16.451 1.278 -18.727 1.00 80.44 203 MET A N 1
ATOM 1420 C CA . MET A 1 203 ? 16.035 1.559 -17.362 1.00 80.44 203 MET A CA 1
ATOM 1421 C C . MET A 1 203 ? 17.049 2.478 -16.691 1.00 80.44 203 MET A C 1
ATOM 1423 O O . MET A 1 203 ? 18.254 2.349 -16.898 1.00 80.44 203 MET A O 1
ATOM 1427 N N . ALA A 1 204 ? 16.546 3.396 -15.879 1.00 78.31 204 ALA A N 1
ATOM 1428 C CA . ALA A 1 204 ? 17.320 4.163 -14.925 1.00 78.31 204 ALA A CA 1
ATOM 1429 C C . ALA A 1 204 ? 16.704 3.973 -13.539 1.00 78.31 204 ALA A C 1
ATOM 1431 O O . ALA A 1 204 ? 15.483 4.012 -13.385 1.00 78.31 204 ALA A O 1
ATOM 1432 N N . VAL A 1 205 ? 17.556 3.776 -12.537 1.00 79.06 205 VAL A N 1
ATOM 1433 C CA . VAL A 1 205 ? 17.162 3.674 -11.133 1.00 79.06 205 VAL A CA 1
ATOM 1434 C C . VAL A 1 205 ? 17.915 4.757 -10.374 1.00 79.06 205 VAL A C 1
ATOM 1436 O O . VAL A 1 205 ? 19.100 4.984 -10.601 1.00 79.06 205 VAL A O 1
ATOM 1439 N N . GLY A 1 206 ? 17.235 5.477 -9.501 1.00 73.75 206 GLY A N 1
ATOM 1440 C CA . GLY A 1 206 ? 17.863 6.523 -8.708 1.00 73.75 206 GLY A CA 1
ATOM 1441 C C . GLY A 1 206 ? 17.039 6.853 -7.487 1.00 73.75 206 GLY A C 1
ATOM 1442 O O . GLY A 1 206 ? 15.977 6.270 -7.264 1.00 73.75 206 GLY A O 1
ATOM 1443 N N . THR A 1 207 ? 17.521 7.808 -6.708 1.00 70.56 207 THR A N 1
ATOM 1444 C CA . THR A 1 207 ? 16.804 8.296 -5.537 1.00 70.56 207 THR A CA 1
ATOM 1445 C C . THR A 1 207 ? 16.339 9.727 -5.745 1.00 70.56 207 THR A C 1
ATOM 1447 O O . THR A 1 207 ? 17.008 10.535 -6.392 1.00 70.56 207 THR A O 1
ATOM 1450 N N . ALA A 1 208 ? 15.131 10.032 -5.273 1.00 61.59 208 ALA A N 1
ATOM 1451 C CA . ALA A 1 208 ? 14.577 11.373 -5.321 1.00 61.59 208 ALA A CA 1
ATOM 1452 C C . ALA A 1 208 ? 14.876 12.114 -4.009 1.00 61.59 208 ALA A C 1
ATOM 1454 O O . ALA A 1 208 ? 14.397 11.726 -2.944 1.00 61.59 208 ALA A O 1
ATOM 1455 N N . GLY A 1 209 ? 15.646 13.193 -4.156 1.00 52.41 209 GLY A N 1
ATOM 1456 C CA . GLY A 1 209 ? 15.810 14.348 -3.271 1.00 52.41 209 GLY A CA 1
ATOM 1457 C C . GLY A 1 209 ? 15.865 15.612 -4.150 1.00 52.41 209 GLY A C 1
ATOM 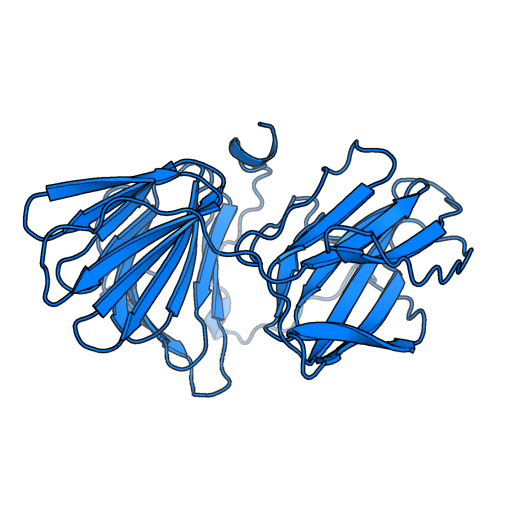1458 O O . GLY A 1 209 ? 15.744 15.497 -5.372 1.00 52.41 209 GLY A O 1
ATOM 1459 N N . ALA A 1 210 ? 16.019 16.810 -3.565 1.00 38.62 210 ALA A N 1
ATOM 1460 C CA . ALA A 1 210 ? 15.973 18.098 -4.292 1.00 38.62 210 ALA A CA 1
ATOM 1461 C C . ALA A 1 210 ? 16.912 18.174 -5.516 1.00 38.62 210 ALA A C 1
ATOM 1463 O O . ALA A 1 210 ? 16.617 18.901 -6.461 1.00 38.62 210 ALA A O 1
ATOM 1464 N N . ASP A 1 211 ? 17.958 17.349 -5.531 1.00 39.25 211 ASP A N 1
ATOM 1465 C CA . ASP A 1 211 ? 18.744 17.024 -6.711 1.00 39.25 211 ASP A CA 1
ATOM 1466 C C . ASP A 1 211 ? 18.636 15.515 -6.973 1.00 39.25 211 ASP A C 1
ATOM 1468 O O . ASP A 1 211 ? 19.062 14.689 -6.166 1.00 39.25 211 ASP A O 1
ATOM 1472 N N . LEU A 1 212 ? 18.025 15.139 -8.097 1.00 43.00 212 LEU A N 1
ATOM 1473 C CA . LEU A 1 212 ? 17.895 13.746 -8.528 1.00 43.00 212 LEU A CA 1
ATOM 1474 C C . LEU A 1 212 ? 19.292 13.170 -8.800 1.00 43.00 212 LEU A C 1
ATOM 1476 O O . LEU A 1 212 ? 19.876 13.423 -9.856 1.00 43.00 212 LEU A O 1
ATOM 1480 N N . VAL A 1 213 ? 19.831 12.379 -7.872 1.00 43.28 213 VAL A N 1
ATOM 1481 C CA . VAL A 1 213 ? 21.058 11.615 -8.117 1.00 43.28 213 VAL A CA 1
ATOM 1482 C C . VAL A 1 213 ? 20.661 10.334 -8.843 1.00 43.28 213 VAL A C 1
ATOM 1484 O O . VAL A 1 213 ? 20.294 9.319 -8.253 1.00 43.28 213 VAL A O 1
ATOM 1487 N N . TYR A 1 214 ? 20.686 10.402 -10.172 1.00 47.28 214 TYR A N 1
ATOM 1488 C CA . TYR A 1 214 ? 20.498 9.239 -11.030 1.00 47.28 214 TYR A CA 1
ATOM 1489 C C . TYR A 1 214 ? 21.750 8.358 -10.975 1.00 47.28 214 TYR A C 1
ATOM 1491 O O . TYR A 1 214 ? 22.814 8.763 -11.445 1.00 47.28 214 TYR A O 1
ATOM 1499 N N . THR A 1 215 ? 21.637 7.128 -10.475 1.00 43.91 215 THR A N 1
ATOM 1500 C CA . THR A 1 215 ? 22.610 6.082 -10.812 1.00 43.91 215 THR A CA 1
ATOM 1501 C C . THR A 1 215 ? 22.141 5.424 -12.104 1.00 43.91 215 THR A C 1
ATOM 1503 O O . THR A 1 215 ? 21.413 4.436 -12.119 1.00 43.91 215 THR A O 1
ATOM 1506 N N . GLU A 1 216 ? 22.512 6.019 -13.235 1.00 44.56 216 GLU A N 1
ATOM 1507 C CA . GLU A 1 216 ? 22.149 5.462 -14.532 1.00 44.56 216 GLU A CA 1
ATOM 1508 C C . GLU A 1 216 ? 22.881 4.134 -14.766 1.00 44.56 216 GLU A C 1
ATOM 1510 O O . GLU A 1 216 ? 24.078 4.101 -15.049 1.00 44.56 216 GLU A O 1
ATOM 1515 N N . ARG A 1 217 ? 22.138 3.027 -14.697 1.00 47.53 217 ARG A N 1
ATOM 1516 C CA . ARG A 1 217 ? 22.584 1.728 -15.199 1.00 47.53 217 ARG A CA 1
ATOM 1517 C C . ARG A 1 217 ? 21.752 1.343 -16.419 1.00 47.53 217 ARG A C 1
ATOM 1519 O O . ARG A 1 217 ? 20.717 0.697 -16.314 1.00 47.53 217 ARG A O 1
ATOM 1526 N N . LYS A 1 218 ? 22.221 1.786 -17.587 1.00 48.19 218 LYS A N 1
ATOM 1527 C CA . LYS A 1 218 ? 21.646 1.464 -18.900 1.00 48.19 218 LYS A CA 1
ATOM 1528 C C . LYS A 1 218 ? 21.961 0.016 -19.276 1.00 48.19 218 LYS A C 1
ATOM 1530 O O . LYS A 1 218 ? 22.978 -0.243 -19.911 1.00 48.19 218 LYS A O 1
ATOM 1535 N N . ASP A 1 219 ? 21.055 -0.898 -18.961 1.00 50.25 219 ASP A N 1
ATOM 1536 C CA . ASP A 1 219 ? 21.048 -2.224 -19.575 1.00 50.25 219 ASP A CA 1
ATOM 1537 C C . ASP A 1 219 ? 20.061 -2.200 -20.751 1.00 50.25 219 ASP A C 1
ATOM 1539 O O . ASP A 1 219 ? 18.851 -2.102 -20.565 1.00 50.25 219 ASP A O 1
ATOM 1543 N N . SER A 1 220 ? 20.573 -2.217 -21.985 1.00 50.59 220 SER A N 1
ATOM 1544 C CA . SER A 1 220 ? 19.741 -2.389 -23.178 1.00 50.59 220 SER A CA 1
ATOM 1545 C C . SER A 1 220 ? 19.617 -3.877 -23.481 1.00 50.59 220 SER A C 1
ATOM 1547 O O . SER A 1 220 ? 20.613 -4.523 -23.808 1.00 50.59 220 SER A O 1
ATOM 1549 N N . SER A 1 221 ? 18.408 -4.423 -23.411 1.00 56.16 221 SER A N 1
ATOM 1550 C CA . SER A 1 221 ? 18.124 -5.780 -23.882 1.00 56.16 221 SER A CA 1
ATOM 1551 C C . SER A 1 221 ? 16.787 -5.822 -24.622 1.00 56.16 221 SER A C 1
ATOM 1553 O O . SER A 1 221 ? 16.009 -4.871 -24.579 1.00 56.16 221 SER A O 1
ATOM 1555 N N . THR A 1 222 ? 16.535 -6.901 -25.355 1.00 57.50 222 THR A N 1
ATOM 1556 C CA . THR A 1 222 ? 15.241 -7.155 -25.999 1.00 57.50 222 THR A CA 1
ATOM 1557 C C . THR A 1 222 ? 14.401 -8.039 -25.088 1.00 57.50 222 THR A C 1
ATOM 1559 O O . THR A 1 222 ? 14.851 -9.127 -24.727 1.00 57.50 222 THR A O 1
ATOM 1562 N N . ILE A 1 223 ? 13.186 -7.613 -24.740 1.00 59.09 223 ILE A N 1
ATOM 1563 C CA . ILE A 1 223 ? 12.223 -8.475 -24.033 1.00 59.09 223 ILE A CA 1
ATOM 1564 C C . ILE A 1 223 ? 11.360 -9.173 -25.082 1.00 59.09 223 ILE A C 1
ATOM 1566 O O . ILE A 1 223 ? 10.914 -8.553 -26.051 1.00 59.09 223 ILE A O 1
ATOM 1570 N N . THR A 1 224 ? 11.151 -10.476 -24.906 1.00 59.69 224 THR A N 1
ATOM 1571 C CA . THR A 1 224 ? 10.251 -11.258 -25.761 1.00 59.69 224 THR A CA 1
ATOM 1572 C C . THR A 1 224 ? 8.835 -11.162 -25.206 1.00 59.69 224 THR A C 1
ATOM 1574 O O . THR A 1 224 ? 8.633 -11.210 -23.992 1.00 59.69 224 THR A O 1
ATOM 1577 N N . TRP A 1 225 ? 7.849 -11.007 -26.089 1.00 55.75 225 TRP A N 1
ATOM 1578 C CA . TRP A 1 225 ? 6.446 -10.977 -25.688 1.00 55.75 225 TRP A CA 1
ATOM 1579 C C . TRP A 1 225 ? 6.065 -12.244 -24.909 1.00 55.75 225 TRP A C 1
ATOM 1581 O O . TRP A 1 225 ? 6.468 -13.348 -25.273 1.00 55.75 225 TRP A O 1
ATOM 1591 N N . GLY A 1 226 ? 5.318 -12.070 -23.817 1.00 57.72 226 GLY A N 1
ATOM 1592 C CA . GLY A 1 226 ? 4.891 -13.167 -22.945 1.00 57.72 226 GLY A CA 1
ATOM 1593 C C . GLY A 1 226 ? 5.967 -13.719 -22.004 1.00 57.72 226 GLY A C 1
ATOM 1594 O O . GLY A 1 226 ? 5.706 -14.708 -21.327 1.00 57.72 226 GLY A O 1
ATOM 1595 N N . THR A 1 227 ? 7.162 -13.121 -21.933 1.00 66.56 227 THR A N 1
ATOM 1596 C CA . THR A 1 227 ? 8.202 -13.567 -20.994 1.00 66.56 227 THR A CA 1
ATOM 1597 C C . THR A 1 227 ? 8.734 -12.401 -20.161 1.00 66.56 227 THR A C 1
ATOM 1599 O O . THR A 1 227 ? 9.544 -11.618 -20.662 1.00 66.56 227 THR A O 1
ATOM 1602 N N . PRO A 1 228 ? 8.275 -12.240 -18.903 1.00 70.94 228 PRO A N 1
ATOM 1603 C CA . PRO A 1 228 ? 8.765 -11.170 -18.053 1.00 70.94 228 PRO A CA 1
ATOM 1604 C C . PRO A 1 228 ? 10.263 -11.325 -17.788 1.00 70.94 228 PRO A C 1
ATOM 1606 O O . PRO A 1 228 ? 10.756 -12.409 -17.464 1.00 70.94 228 PRO A O 1
ATOM 1609 N N . THR A 1 229 ? 10.976 -10.211 -17.895 1.00 74.62 229 THR A N 1
ATOM 1610 C CA . THR A 1 229 ? 12.365 -10.079 -17.461 1.00 74.62 229 THR A CA 1
ATOM 1611 C C . THR A 1 229 ? 12.368 -9.576 -16.027 1.00 74.62 229 THR A C 1
ATOM 1613 O O . THR A 1 229 ? 11.916 -8.463 -15.768 1.00 74.62 229 THR A O 1
ATOM 1616 N N . GLY A 1 230 ? 12.859 -10.395 -15.101 1.00 80.31 230 GLY A N 1
ATOM 1617 C CA . GLY A 1 230 ? 13.050 -10.017 -13.709 1.00 80.31 230 GLY A CA 1
ATOM 1618 C C . GLY A 1 230 ? 14.427 -9.417 -13.467 1.00 80.31 230 GLY A C 1
ATOM 1619 O O . GLY A 1 230 ? 15.406 -9.886 -14.038 1.00 80.31 230 GLY A O 1
ATOM 1620 N N . ILE A 1 231 ? 14.479 -8.376 -12.643 1.00 81.94 231 ILE A N 1
ATOM 1621 C CA . ILE A 1 231 ? 15.694 -7.702 -12.191 1.00 81.94 231 ILE A CA 1
ATOM 1622 C C . ILE A 1 231 ? 15.580 -7.566 -10.676 1.00 81.94 231 ILE A C 1
ATOM 1624 O O . ILE A 1 231 ? 14.578 -7.042 -10.186 1.00 81.94 231 ILE A O 1
ATOM 1628 N N . THR A 1 232 ? 16.607 -7.989 -9.942 1.00 82.94 232 THR A N 1
ATOM 1629 C CA . THR A 1 232 ? 16.682 -7.735 -8.500 1.00 82.94 232 THR A CA 1
ATOM 1630 C C . THR A 1 232 ? 17.474 -6.468 -8.220 1.00 82.94 232 THR A C 1
ATOM 1632 O O . THR A 1 232 ? 18.539 -6.228 -8.797 1.00 82.94 232 THR A O 1
ATOM 1635 N N . LEU A 1 233 ? 16.937 -5.664 -7.308 1.00 82.44 233 LEU A N 1
ATOM 1636 C CA . LEU A 1 233 ? 17.506 -4.414 -6.837 1.00 82.44 233 LEU A CA 1
ATOM 1637 C C . LEU A 1 233 ? 17.626 -4.466 -5.312 1.00 82.44 233 LEU A C 1
ATOM 1639 O O . LEU A 1 233 ? 16.619 -4.504 -4.614 1.00 82.44 233 LEU A O 1
ATOM 1643 N N . LYS A 1 234 ? 18.849 -4.446 -4.782 1.00 82.38 234 LYS A N 1
ATOM 1644 C CA . LYS A 1 234 ? 19.082 -4.352 -3.336 1.00 82.38 234 LYS A CA 1
ATOM 1645 C C . LYS A 1 234 ? 19.281 -2.901 -2.937 1.00 82.38 234 LYS A C 1
ATOM 1647 O O . LYS A 1 234 ? 20.150 -2.222 -3.489 1.00 82.38 234 LYS A O 1
ATOM 1652 N N . ILE A 1 235 ? 18.471 -2.458 -1.984 1.00 82.25 235 ILE A N 1
ATOM 1653 C CA . ILE A 1 235 ? 18.483 -1.103 -1.443 1.00 82.25 235 ILE A CA 1
ATOM 1654 C C . ILE A 1 235 ? 18.895 -1.145 0.028 1.00 82.25 235 ILE A C 1
ATOM 1656 O O . ILE A 1 235 ? 18.276 -1.852 0.823 1.00 82.25 235 ILE A O 1
ATOM 1660 N N . SER A 1 236 ? 19.883 -0.339 0.406 1.00 82.56 236 SER A N 1
ATOM 1661 C CA . SER A 1 236 ? 20.149 0.027 1.801 1.00 82.56 236 SER A CA 1
ATOM 1662 C C . SER A 1 236 ? 19.745 1.475 2.062 1.00 82.56 236 SER A C 1
ATOM 1664 O O . SER A 1 236 ? 19.468 2.235 1.135 1.00 82.56 236 SER A O 1
ATOM 1666 N N . ILE A 1 237 ? 19.684 1.862 3.338 1.00 77.94 237 ILE A N 1
ATOM 1667 C CA . ILE A 1 237 ? 19.412 3.241 3.751 1.00 77.94 237 ILE A CA 1
ATOM 1668 C C . ILE A 1 237 ? 20.673 3.824 4.387 1.00 77.94 237 ILE A C 1
ATOM 1670 O O . ILE A 1 237 ? 21.188 3.293 5.374 1.00 77.94 237 ILE A O 1
ATOM 1674 N N . GLY A 1 238 ? 21.172 4.913 3.802 1.00 74.75 238 GLY A N 1
ATOM 1675 C CA . GLY A 1 238 ? 22.299 5.684 4.309 1.00 74.75 238 GLY A CA 1
ATOM 1676 C C . GLY A 1 238 ? 21.998 6.346 5.655 1.00 74.75 238 GLY A C 1
ATOM 1677 O O . GLY A 1 238 ? 20.850 6.467 6.079 1.00 74.75 238 GLY A O 1
ATOM 1678 N N . ALA A 1 239 ? 23.042 6.812 6.343 1.00 76.31 239 ALA A N 1
ATOM 1679 C CA . ALA A 1 239 ? 22.904 7.456 7.655 1.00 76.31 239 ALA A CA 1
ATOM 1680 C C . ALA A 1 239 ? 22.068 8.755 7.626 1.00 76.31 239 ALA A C 1
ATOM 1682 O O . ALA A 1 239 ? 21.542 9.178 8.652 1.00 76.31 239 ALA A O 1
ATOM 1683 N N . ASP A 1 240 ? 21.949 9.378 6.456 1.00 72.06 240 ASP A N 1
ATOM 1684 C CA . ASP A 1 240 ? 21.124 10.550 6.156 1.00 72.06 240 ASP A CA 1
ATOM 1685 C C . ASP A 1 240 ? 19.688 10.188 5.720 1.00 72.06 240 ASP A C 1
ATOM 1687 O O . ASP A 1 240 ? 18.885 11.068 5.420 1.00 72.06 240 ASP A O 1
ATOM 1691 N N . GLY A 1 241 ? 19.351 8.895 5.698 1.00 70.00 241 GLY A N 1
ATOM 1692 C CA . GLY A 1 241 ? 18.075 8.370 5.223 1.00 70.00 241 GLY A CA 1
ATOM 1693 C C . GLY A 1 241 ? 18.019 8.142 3.711 1.00 70.00 241 GLY A C 1
ATOM 1694 O O . GLY A 1 241 ? 17.024 7.593 3.232 1.00 70.00 241 GLY A O 1
ATOM 1695 N N . THR A 1 242 ? 19.049 8.538 2.957 1.00 73.00 242 THR A N 1
ATOM 1696 C CA . THR A 1 242 ? 19.061 8.422 1.497 1.00 73.00 242 THR A CA 1
ATOM 1697 C C . THR A 1 242 ? 19.138 6.944 1.094 1.00 73.00 242 THR A C 1
ATOM 1699 O O . THR A 1 242 ? 20.005 6.224 1.597 1.00 73.00 242 THR A O 1
ATOM 1702 N N . PRO A 1 243 ? 18.273 6.452 0.187 1.00 71.19 243 PRO A N 1
ATOM 1703 C CA . PRO A 1 243 ? 18.381 5.095 -0.313 1.00 71.19 243 PRO A CA 1
ATOM 1704 C C . PRO A 1 243 ? 19.661 4.945 -1.141 1.00 71.19 243 PRO A C 1
ATOM 1706 O O . PRO A 1 243 ? 20.061 5.845 -1.880 1.00 71.19 243 PRO A O 1
ATOM 1709 N N . VAL A 1 244 ? 20.307 3.795 -1.035 1.00 76.25 244 VAL A N 1
ATOM 1710 C CA . VAL A 1 244 ? 21.521 3.466 -1.778 1.00 76.25 244 VAL A CA 1
ATOM 1711 C C . VAL A 1 244 ? 21.263 2.184 -2.549 1.00 76.25 244 VAL A C 1
ATOM 1713 O O . VAL A 1 244 ? 20.833 1.184 -1.981 1.00 76.25 244 VAL A O 1
ATOM 1716 N N . VAL A 1 245 ? 21.504 2.221 -3.860 1.00 75.50 245 VAL A N 1
ATOM 1717 C CA . VAL A 1 245 ? 21.463 1.024 -4.704 1.00 75.50 245 VAL A CA 1
ATOM 1718 C C . VAL A 1 245 ? 22.763 0.254 -4.495 1.00 75.50 245 VAL A C 1
ATOM 1720 O O . VAL A 1 245 ? 23.791 0.608 -5.071 1.00 75.50 245 VAL A O 1
ATOM 1723 N N . ASP A 1 246 ? 22.719 -0.789 -3.669 1.00 72.94 246 ASP A N 1
ATOM 1724 C CA . ASP A 1 246 ? 23.897 -1.605 -3.352 1.00 72.94 246 ASP A CA 1
ATOM 1725 C C . ASP A 1 246 ? 24.220 -2.578 -4.486 1.00 72.94 246 ASP A C 1
ATOM 1727 O O . ASP A 1 246 ? 25.376 -2.789 -4.857 1.00 72.94 246 ASP A O 1
ATOM 1731 N N . GLU A 1 247 ? 23.176 -3.189 -5.042 1.00 74.25 247 GLU A N 1
ATOM 1732 C CA . GLU A 1 247 ? 23.290 -4.207 -6.072 1.00 74.25 247 GLU A CA 1
ATOM 1733 C C . GLU A 1 247 ? 22.107 -4.105 -7.033 1.00 74.25 247 GLU A C 1
ATOM 1735 O O . GLU A 1 247 ? 20.957 -3.956 -6.628 1.00 74.25 247 GLU A O 1
ATOM 1740 N N . MET A 1 248 ? 22.399 -4.241 -8.322 1.00 68.69 248 MET A N 1
ATOM 1741 C CA . MET A 1 248 ? 21.400 -4.548 -9.338 1.00 68.69 248 MET A CA 1
ATOM 1742 C C . MET A 1 248 ? 21.918 -5.766 -10.092 1.00 68.69 248 MET A C 1
ATOM 1744 O O . MET A 1 248 ? 22.985 -5.692 -10.719 1.00 68.69 248 MET A O 1
ATOM 1748 N N . SER A 1 249 ? 21.228 -6.895 -9.966 1.00 69.00 249 SER A N 1
ATOM 1749 C CA . SER A 1 249 ? 21.704 -8.173 -10.488 1.00 69.00 249 SER A CA 1
ATOM 1750 C C . SER A 1 249 ? 20.654 -8.936 -11.288 1.00 69.00 249 SER A C 1
ATOM 1752 O O . SER A 1 249 ? 19.452 -8.786 -11.094 1.00 69.00 249 SER A O 1
ATOM 1754 N N . ALA A 1 250 ? 21.221 -9.683 -12.245 1.00 59.19 250 ALA A N 1
ATOM 1755 C CA . ALA A 1 250 ? 20.670 -10.622 -13.218 1.00 59.19 250 ALA A CA 1
ATOM 1756 C C . ALA A 1 250 ? 19.246 -10.386 -13.749 1.00 59.19 250 ALA A C 1
ATOM 1758 O O . ALA A 1 250 ? 18.256 -10.455 -13.037 1.00 59.19 250 ALA A O 1
ATOM 1759 N N . ILE A 1 251 ? 19.180 -10.296 -15.079 1.00 58.38 251 ILE A N 1
ATOM 1760 C CA . ILE A 1 251 ? 17.996 -10.576 -15.889 1.00 58.38 251 ILE A CA 1
ATOM 1761 C C . ILE A 1 251 ? 17.701 -12.077 -15.783 1.00 58.38 251 ILE A C 1
ATOM 1763 O O . ILE A 1 251 ? 18.397 -12.878 -16.410 1.00 58.38 251 ILE A O 1
ATOM 1767 N N . TRP A 1 252 ? 16.689 -12.482 -15.017 1.00 51.94 252 TRP A N 1
ATOM 1768 C CA . TRP A 1 252 ? 16.085 -13.800 -15.222 1.00 51.94 252 TRP A CA 1
ATOM 1769 C C . TRP A 1 252 ? 14.858 -13.666 -16.099 1.00 51.94 252 TRP A C 1
ATOM 1771 O O . TRP A 1 252 ? 13.947 -12.880 -15.851 1.00 51.94 252 TRP A O 1
ATOM 1781 N N . THR A 1 253 ? 14.822 -14.478 -17.140 1.00 52.06 253 THR A N 1
ATOM 1782 C CA . THR A 1 253 ? 13.622 -14.682 -17.930 1.00 52.06 253 THR A CA 1
ATOM 1783 C C . THR A 1 253 ? 12.702 -15.596 -17.128 1.00 52.06 253 THR A C 1
ATOM 1785 O O . THR A 1 253 ? 12.981 -16.789 -16.985 1.00 52.06 253 THR A O 1
ATOM 1788 N N . LEU A 1 254 ? 11.626 -15.046 -16.566 1.00 43.72 254 LEU A N 1
ATOM 1789 C CA . LEU A 1 254 ? 10.608 -15.865 -15.925 1.00 43.72 254 LEU A CA 1
ATOM 1790 C C . LEU A 1 254 ? 9.836 -16.571 -17.044 1.00 43.72 254 LEU A C 1
ATOM 1792 O O . LEU A 1 254 ? 9.016 -15.957 -17.721 1.00 43.72 254 LEU A O 1
ATOM 1796 N N . TYR A 1 255 ? 10.119 -17.852 -17.280 1.00 37.56 255 TYR A N 1
ATOM 1797 C CA . TYR A 1 255 ? 9.300 -18.665 -18.177 1.00 37.56 255 TYR A CA 1
ATOM 1798 C C . TYR A 1 255 ? 7.912 -18.836 -17.548 1.00 37.56 255 TYR A C 1
ATOM 1800 O O . TYR A 1 255 ? 7.697 -19.707 -16.707 1.00 37.56 255 TYR A O 1
ATOM 1808 N N . THR A 1 256 ? 6.960 -17.996 -17.942 1.00 39.44 256 THR A N 1
ATOM 1809 C CA . THR A 1 256 ? 5.539 -18.282 -17.753 1.00 39.44 256 THR A CA 1
ATOM 1810 C C . THR A 1 256 ? 5.075 -19.122 -18.935 1.00 39.44 256 THR A C 1
ATOM 1812 O O . THR A 1 256 ? 4.610 -18.590 -19.937 1.00 39.44 256 THR A O 1
ATOM 1815 N N . ASP A 1 257 ? 5.248 -20.437 -18.851 1.00 27.61 257 ASP A N 1
ATOM 1816 C CA . ASP A 1 257 ? 4.589 -21.360 -19.777 1.00 27.61 257 ASP A CA 1
ATOM 1817 C C . ASP A 1 257 ? 3.102 -21.508 -19.374 1.00 27.61 257 ASP A C 1
ATOM 1819 O O . ASP A 1 257 ? 2.824 -21.709 -18.186 1.00 27.61 257 ASP A O 1
ATOM 1823 N N . PRO A 1 258 ? 2.116 -21.435 -20.288 1.00 40.09 258 PRO A N 1
ATOM 1824 C CA . PRO A 1 258 ? 0.792 -22.015 -20.069 1.00 40.09 258 PRO A CA 1
ATOM 1825 C C . PRO A 1 258 ? 0.792 -23.426 -20.696 1.00 40.09 258 PRO A C 1
ATOM 1827 O O . PRO A 1 258 ? 0.868 -23.490 -21.921 1.00 40.09 258 PRO A O 1
ATOM 1830 N N . PRO A 1 259 ? 0.678 -24.574 -19.974 1.00 38.53 259 PRO A N 1
ATOM 1831 C CA . PRO A 1 259 ? -0.434 -24.912 -19.072 1.00 38.53 259 PRO A CA 1
ATOM 1832 C C . PRO A 1 259 ? -0.066 -25.902 -17.931 1.00 38.53 259 PRO A C 1
ATOM 1834 O O . PRO A 1 259 ? 0.286 -27.059 -18.154 1.00 38.53 259 PRO A O 1
ATOM 1837 N N . GLY A 1 260 ? -0.297 -25.531 -16.674 1.00 24.88 260 GLY A N 1
ATOM 1838 C CA . GLY A 1 260 ? -0.139 -26.472 -15.564 1.00 24.88 260 GLY A CA 1
ATOM 1839 C C . GLY A 1 260 ? -0.864 -25.993 -14.328 1.00 24.88 260 GLY A C 1
ATOM 1840 O O . GLY A 1 260 ? -0.356 -25.158 -13.592 1.00 24.88 260 GLY A O 1
ATOM 1841 N N . LYS A 1 261 ? -2.070 -26.524 -14.112 1.00 31.84 261 LYS A N 1
ATOM 1842 C CA . LYS A 1 261 ? -2.796 -26.432 -12.844 1.00 31.84 261 LYS A CA 1
ATOM 1843 C C . LYS A 1 261 ? -1.810 -26.671 -11.697 1.00 31.84 261 LYS A C 1
ATOM 1845 O O . LYS A 1 261 ? -1.307 -27.786 -11.563 1.00 31.84 261 LYS A O 1
ATOM 1850 N N . ALA A 1 262 ? -1.579 -25.666 -10.856 1.00 26.86 262 ALA A N 1
ATOM 1851 C CA . ALA A 1 262 ? -1.101 -25.939 -9.512 1.00 26.86 262 ALA A CA 1
ATOM 1852 C C . ALA A 1 262 ? -2.090 -26.941 -8.903 1.00 26.86 262 ALA A C 1
ATOM 1854 O O . ALA A 1 262 ? -3.304 -26.713 -8.927 1.00 26.86 262 ALA A O 1
ATOM 1855 N N . ALA A 1 263 ? -1.586 -28.092 -8.465 1.00 26.64 263 ALA A N 1
ATOM 1856 C CA . ALA A 1 263 ? -2.372 -29.072 -7.743 1.00 26.64 263 ALA A CA 1
ATOM 1857 C C . ALA A 1 263 ? -2.834 -28.413 -6.443 1.00 26.64 263 ALA A C 1
ATOM 1859 O O . ALA A 1 263 ? -2.099 -28.334 -5.464 1.00 26.64 263 ALA A O 1
ATOM 1860 N N . VAL A 1 264 ? -4.048 -27.880 -6.475 1.00 30.45 264 VAL A N 1
ATOM 1861 C CA . VAL A 1 264 ? -4.747 -27.451 -5.280 1.00 30.45 264 VAL A CA 1
ATOM 1862 C C . VAL A 1 264 ? -5.261 -28.722 -4.612 1.00 30.45 264 VAL A C 1
ATOM 1864 O O . VAL A 1 264 ? -5.873 -29.557 -5.288 1.00 30.45 264 VAL A O 1
ATOM 1867 N N . SER A 1 265 ? -4.972 -28.903 -3.321 1.00 29.83 265 SER A N 1
ATOM 1868 C CA . SER A 1 265 ? -5.529 -30.008 -2.536 1.00 29.83 265 SER A CA 1
ATOM 1869 C C . SER A 1 265 ? -7.054 -30.049 -2.693 1.00 29.83 265 SER A C 1
ATOM 1871 O O . SER A 1 265 ? -7.700 -29.023 -2.934 1.00 29.83 265 SER A O 1
ATOM 1873 N N . ASP A 1 266 ? -7.636 -31.248 -2.598 1.00 30.09 266 ASP A N 1
ATOM 1874 C CA . ASP A 1 266 ? -9.055 -31.496 -2.892 1.00 30.09 266 ASP A CA 1
ATOM 1875 C C . ASP A 1 266 ? -10.034 -30.605 -2.096 1.00 30.09 266 ASP A C 1
ATOM 1877 O O . ASP A 1 266 ? -11.169 -30.402 -2.533 1.00 30.09 266 ASP A O 1
ATOM 1881 N N . ASP A 1 267 ? -9.575 -29.985 -1.008 1.00 28.56 267 ASP A N 1
ATOM 1882 C CA . ASP A 1 267 ? -10.362 -29.113 -0.134 1.00 28.56 267 ASP A CA 1
ATOM 1883 C C . ASP A 1 267 ? -10.681 -27.724 -0.725 1.00 28.56 267 ASP A C 1
ATOM 1885 O O . ASP A 1 267 ? -11.642 -27.081 -0.303 1.00 28.56 267 ASP A O 1
ATOM 1889 N N . LEU A 1 268 ? -9.958 -27.261 -1.751 1.00 26.33 268 LEU A N 1
ATOM 1890 C CA . LEU A 1 268 ? -10.173 -25.934 -2.365 1.00 26.33 268 LEU A CA 1
ATOM 1891 C C . LEU A 1 268 ? -11.017 -25.964 -3.654 1.00 26.33 268 LEU A C 1
ATOM 1893 O O . LEU A 1 268 ? -11.287 -24.921 -4.253 1.00 26.33 268 LEU A O 1
ATOM 1897 N N . LYS A 1 269 ? -11.523 -27.134 -4.068 1.00 26.28 269 LYS A N 1
ATOM 1898 C CA . LYS A 1 269 ? -12.314 -27.321 -5.306 1.00 26.28 269 LYS A CA 1
ATOM 1899 C C . LYS A 1 269 ? -13.707 -26.665 -5.309 1.00 26.28 269 LYS A C 1
ATOM 1901 O O . LYS A 1 269 ? -14.466 -26.862 -6.258 1.00 26.28 269 LYS A O 1
ATOM 1906 N N . ARG A 1 270 ? -14.074 -25.887 -4.284 1.00 26.98 270 ARG A N 1
ATOM 1907 C CA . ARG A 1 270 ? -15.395 -25.232 -4.181 1.00 26.98 270 ARG A CA 1
ATOM 1908 C C . ARG A 1 270 ? -15.403 -23.721 -4.419 1.00 26.98 270 ARG A C 1
ATOM 1910 O O . ARG A 1 270 ? -16.483 -23.136 -4.390 1.00 26.98 270 ARG A O 1
ATOM 1917 N N . LEU A 1 271 ? -14.271 -23.089 -4.733 1.00 24.20 271 LEU A N 1
ATOM 1918 C CA . LEU A 1 271 ? -14.262 -21.677 -5.123 1.00 24.20 271 LEU A CA 1
ATOM 1919 C C . LEU A 1 271 ? -14.293 -21.544 -6.655 1.00 24.20 271 LEU A C 1
ATOM 1921 O O . LEU A 1 271 ? -13.294 -21.773 -7.334 1.00 24.20 271 LEU A O 1
ATOM 1925 N N . LYS A 1 272 ? -15.448 -21.170 -7.218 1.00 24.33 272 LYS A N 1
ATOM 1926 C CA . LYS A 1 272 ? -15.506 -20.643 -8.590 1.00 24.33 272 LYS A CA 1
ATOM 1927 C C . LYS A 1 272 ? -14.795 -19.287 -8.597 1.00 24.33 272 LYS A C 1
ATOM 1929 O O . LYS A 1 272 ? -15.372 -18.291 -8.173 1.00 24.33 272 LYS A O 1
ATOM 1934 N N . ILE A 1 273 ? -13.552 -19.260 -9.066 1.00 24.61 273 ILE A N 1
ATOM 1935 C CA . ILE A 1 273 ? -12.855 -18.021 -9.419 1.00 24.61 273 ILE A CA 1
ATOM 1936 C C . ILE A 1 273 ? -13.378 -17.614 -10.800 1.00 24.61 273 ILE A C 1
ATOM 1938 O O . ILE A 1 273 ? -13.179 -18.337 -11.777 1.00 24.61 273 ILE A O 1
ATOM 1942 N N . SER A 1 274 ? -14.107 -16.502 -10.861 1.00 26.09 274 SER A N 1
ATOM 1943 C CA . SER A 1 274 ? -14.553 -15.887 -12.116 1.00 26.09 274 SER A CA 1
ATOM 1944 C C . SER A 1 274 ? -13.582 -14.758 -12.448 1.00 26.09 274 SER A C 1
ATOM 1946 O O . SER A 1 274 ? -13.302 -13.938 -11.578 1.00 26.09 274 SER A O 1
ATOM 1948 N N . PHE A 1 275 ? -13.073 -14.714 -13.678 1.00 25.05 275 PHE A N 1
ATOM 1949 C CA . PHE A 1 275 ? -12.259 -13.604 -14.170 1.00 25.05 275 PHE A CA 1
ATOM 1950 C C . PHE A 1 275 ? -13.193 -12.488 -14.649 1.00 25.05 275 PHE A C 1
ATOM 1952 O O . PHE A 1 275 ? -14.029 -12.724 -15.521 1.00 25.05 275 PHE A O 1
ATOM 1959 N N . GLY A 1 276 ? -13.076 -11.305 -14.052 1.00 28.00 276 GLY A N 1
ATOM 1960 C CA . GLY A 1 276 ? -13.699 -10.074 -14.529 1.00 28.00 276 GLY A CA 1
ATOM 1961 C C . GLY A 1 276 ? -12.610 -9.040 -14.796 1.00 28.00 276 GLY A C 1
ATOM 1962 O O . GLY A 1 276 ? -11.801 -8.763 -13.914 1.00 28.00 276 GLY A O 1
ATOM 1963 N N . GLU A 1 277 ? -12.566 -8.503 -16.013 1.00 31.33 277 GLU A N 1
ATOM 1964 C CA . GLU A 1 277 ? -11.790 -7.307 -16.344 1.00 31.33 277 GLU A CA 1
ATOM 1965 C C . GLU A 1 277 ? -12.440 -6.102 -15.655 1.00 31.33 277 GLU A C 1
ATOM 1967 O O . GLU A 1 277 ? -13.455 -5.582 -16.114 1.00 31.33 277 GLU A O 1
ATOM 1972 N N . THR A 1 278 ? -11.868 -5.635 -14.552 1.00 30.80 278 THR A N 1
ATOM 1973 C CA . THR A 1 278 ? -12.222 -4.325 -13.993 1.00 30.80 278 THR A CA 1
ATOM 1974 C C . THR A 1 278 ? -10.954 -3.628 -13.530 1.00 30.80 278 THR A C 1
ATOM 1976 O O . THR A 1 278 ? -10.429 -3.923 -12.460 1.00 30.80 278 THR A O 1
ATOM 1979 N N . VAL A 1 279 ? -10.460 -2.700 -14.352 1.00 36.44 279 VAL A N 1
ATOM 1980 C CA . VAL A 1 279 ? -9.418 -1.735 -13.972 1.00 36.44 279 VAL A CA 1
ATOM 1981 C C . VAL A 1 279 ? -9.983 -0.819 -12.875 1.00 36.44 279 VAL A C 1
ATOM 1983 O O . VAL A 1 279 ? -11.092 -0.309 -13.060 1.00 36.44 279 VAL A O 1
ATOM 1986 N N . PRO A 1 280 ? -9.262 -0.570 -11.764 1.00 40.50 280 PRO A N 1
ATOM 1987 C CA . PRO A 1 280 ? -9.701 0.382 -10.751 1.00 40.50 280 PRO A CA 1
ATOM 1988 C C . PRO A 1 280 ? -9.934 1.774 -11.333 1.00 40.50 280 PRO A C 1
ATOM 1990 O O . PRO A 1 280 ? -9.042 2.354 -11.949 1.00 40.50 280 PRO A O 1
ATOM 1993 N N . ALA A 1 281 ? -11.133 2.331 -11.136 1.00 36.62 281 ALA A N 1
ATOM 1994 C CA . ALA A 1 281 ? -11.529 3.608 -11.740 1.00 36.62 281 ALA A CA 1
ATOM 1995 C C . ALA A 1 281 ? -10.621 4.792 -11.342 1.00 36.62 281 ALA A C 1
ATOM 1997 O O . ALA A 1 281 ? -10.503 5.757 -12.096 1.00 36.62 281 ALA A O 1
ATOM 1998 N N . TRP A 1 282 ? -9.955 4.709 -10.188 1.00 37.81 282 TRP A N 1
ATOM 1999 C CA . TRP A 1 282 ? -9.036 5.730 -9.680 1.00 37.81 282 TRP A CA 1
ATOM 2000 C C . TRP A 1 282 ? -7.643 5.693 -10.316 1.00 37.81 282 TRP A C 1
ATOM 2002 O O . TRP A 1 282 ? -6.950 6.701 -10.292 1.00 37.81 282 TRP A O 1
ATOM 2012 N N . ALA A 1 283 ? -7.242 4.581 -10.941 1.00 35.59 283 ALA A N 1
ATOM 2013 C CA . ALA A 1 283 ? -5.951 4.474 -11.627 1.00 35.59 283 ALA A CA 1
ATOM 2014 C C . ALA A 1 283 ? -5.895 5.277 -12.948 1.00 35.59 283 ALA A C 1
ATOM 2016 O O . ALA A 1 283 ? -4.848 5.342 -13.586 1.00 35.59 283 ALA A O 1
ATOM 2017 N N . ASN A 1 284 ? -7.022 5.872 -13.364 1.00 33.69 284 ASN A N 1
ATOM 2018 C CA . ASN A 1 284 ? -7.162 6.682 -14.577 1.00 33.69 284 ASN A CA 1
ATOM 2019 C C . ASN A 1 284 ? -7.282 8.198 -14.300 1.00 33.69 284 ASN A C 1
ATOM 2021 O O . ASN A 1 284 ? -7.592 8.939 -15.236 1.00 33.69 284 ASN A O 1
ATOM 2025 N N . GLN A 1 285 ? -7.118 8.646 -13.047 1.00 32.97 285 GLN A N 1
ATOM 2026 C CA . GLN A 1 285 ? -7.179 10.067 -12.667 1.00 32.97 285 GLN A CA 1
ATOM 2027 C C . GLN A 1 285 ? -5.794 10.700 -12.556 1.00 32.97 285 GLN A C 1
ATOM 2029 O O . GLN A 1 285 ? -4.870 10.021 -12.058 1.00 32.97 285 GLN A O 1
#

Sequence (285 aa):
MAAGDTVKTGADGRVGLFFSDGSQVMLEPDTEIALAAGDGIALTLAGGQLWAAANTAAISVDAGGPVAAGTAVGFDVAKEGEKVTVSSVGGNTTFTAGGSSATVAAGQVSVSEGNGAPSAPAAIEVKNALRIVVEGEALLYLADPSGRAVGYHPTREYMVSQIPDGWYSGEKSRPQTITVPNPEPGEYTILLVAAGNQAGWKMAVGTAGADLVYTERKDSSTITWGTPTGITLKISIGADGTPVVDEMSAIWTLYTDPPGKAAVSDDLKRLKISFGETVPAWANQ